Protein AF-A0A4P1RSQ6-F1 (afdb_monomer)

Nearest PDB structures (foldseek):
  2q4x-assembly2_B  TM=9.812E-01  e=1.966E-12  Arabidopsis thaliana
  2q4x-assembly1_A  TM=9.684E-01  e=3.600E-12  Arabidopsis thaliana
  3ibx-assembly1_A-2  TM=8.149E-01  e=3.067E-03  Helicobacter pylori
  2rd3-assembly1_A  TM=8.619E-01  e=8.147E-03  unclassified
  4fn6-assembly1_C  TM=6.643E-01  e=1.563E-02  Staphylococcus aureus subsp. aureus MRSA252

Foldseek 3Di:
DVLLLLLLVLVLLVLVLVLLVLLLVLCVPPNPDPVVNVLSVVVSVVSVVVNVVSVVVCVVVVHDSVPRDHDPLSVVVSVLSVVCSDPPRHSLQSLLLVLLLLLVQQVLLLQCPDPPHPNDPVCVVVSCSRNPVVSVVSSVVSVVRSLVSLVVDDPVNVVSSVVSSVVSLVSVVSSVVVVVPPDDDDDSQAPPPPRDHCVVVSVVSVCVVCVPRVPPPVVVVVVPDDPPPVVVVVVVVVVPDDD

Mean predicted aligned error: 10.41 Å

Structure (mmCIF, N/CA/C/O backbone):
data_AF-A0A4P1RSQ6-F1
#
_entry.id   AF-A0A4P1RSQ6-F1
#
loop_
_atom_site.group_PDB
_atom_site.id
_atom_site.type_symbol
_atom_site.label_atom_id
_atom_site.label_alt_id
_atom_site.label_comp_id
_atom_site.label_asym_id
_atom_site.label_entity_id
_atom_site.label_seq_id
_atom_site.pdbx_PDB_ins_code
_atom_site.Cartn_x
_atom_site.Cartn_y
_atom_site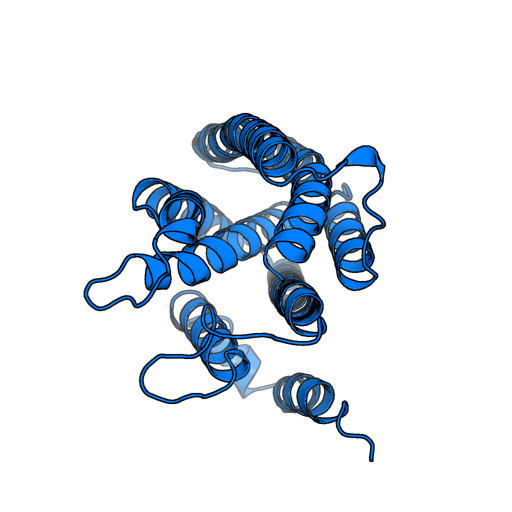.Cartn_z
_atom_site.occupancy
_atom_site.B_iso_or_equiv
_atom_site.auth_seq_id
_atom_site.auth_comp_id
_atom_site.auth_asym_id
_atom_site.auth_atom_id
_atom_site.pdbx_PDB_model_num
ATOM 1 N N . MET A 1 1 ? 4.513 -3.431 -22.542 1.00 50.84 1 MET A N 1
ATOM 2 C CA . MET A 1 1 ? 3.733 -4.030 -21.437 1.00 50.84 1 MET A CA 1
ATOM 3 C C . MET A 1 1 ? 4.407 -3.774 -20.090 1.00 50.84 1 MET A C 1
ATOM 5 O O . MET A 1 1 ? 3.900 -2.939 -19.359 1.00 50.84 1 MET A O 1
ATOM 9 N N . ILE A 1 2 ? 5.580 -4.368 -19.812 1.00 63.59 2 ILE A N 1
ATOM 10 C CA . ILE A 1 2 ? 6.371 -4.128 -18.579 1.00 63.59 2 ILE A CA 1
ATOM 11 C C . ILE A 1 2 ? 6.697 -2.642 -18.383 1.00 63.59 2 ILE A C 1
ATOM 13 O O . ILE A 1 2 ? 6.475 -2.106 -17.311 1.00 63.59 2 ILE A O 1
ATOM 17 N N . VAL A 1 3 ? 7.099 -1.960 -19.459 1.00 72.44 3 VAL A N 1
ATOM 18 C CA . VAL A 1 3 ? 7.394 -0.516 -19.473 1.00 72.44 3 VAL A CA 1
ATOM 19 C C . VAL A 1 3 ? 6.224 0.347 -18.981 1.00 72.44 3 VAL A C 1
ATOM 21 O O . VAL A 1 3 ? 6.434 1.282 -18.219 1.00 72.44 3 VAL A O 1
ATOM 24 N N . LEU A 1 4 ? 4.985 0.032 -19.389 1.00 76.75 4 LEU A N 1
ATOM 25 C CA . LEU A 1 4 ? 3.807 0.787 -18.949 1.00 76.75 4 LEU A CA 1
ATOM 26 C C . LEU A 1 4 ? 3.500 0.496 -17.480 1.00 76.75 4 LEU A C 1
ATOM 28 O O . LEU A 1 4 ? 3.257 1.429 -16.727 1.00 76.75 4 LEU A O 1
ATOM 32 N N . LEU A 1 5 ? 3.535 -0.779 -17.082 1.00 80.94 5 LEU A N 1
ATOM 33 C CA . LEU A 1 5 ? 3.317 -1.172 -15.693 1.00 80.94 5 LEU A CA 1
ATOM 34 C C . LEU A 1 5 ? 4.340 -0.493 -14.776 1.00 80.94 5 LEU A C 1
ATOM 36 O O . LEU A 1 5 ? 3.930 0.226 -13.884 1.00 80.94 5 LEU A O 1
ATOM 40 N N . GLN A 1 6 ? 5.639 -0.612 -15.059 1.00 82.38 6 GLN A N 1
ATOM 41 C CA . GLN A 1 6 ? 6.710 -0.001 -14.261 1.00 82.38 6 GLN A CA 1
ATOM 42 C C . GLN A 1 6 ? 6.595 1.525 -14.172 1.00 82.38 6 GLN A C 1
ATOM 44 O O . GLN A 1 6 ? 6.805 2.103 -13.110 1.00 82.38 6 GLN A O 1
ATOM 49 N N . ALA A 1 7 ? 6.249 2.192 -15.277 1.00 89.00 7 ALA A N 1
ATOM 50 C CA . ALA A 1 7 ? 6.076 3.639 -15.289 1.00 89.00 7 ALA A CA 1
ATOM 51 C C . ALA A 1 7 ? 4.883 4.088 -14.428 1.00 89.00 7 ALA A C 1
ATOM 53 O O . ALA A 1 7 ? 4.981 5.083 -13.713 1.00 89.00 7 ALA A O 1
ATOM 54 N N . GLN A 1 8 ? 3.763 3.362 -14.483 1.00 92.88 8 GLN A N 1
ATOM 55 C CA . GLN A 1 8 ? 2.603 3.644 -13.637 1.00 92.88 8 GLN A CA 1
ATOM 56 C C . GLN A 1 8 ? 2.881 3.281 -12.173 1.00 92.88 8 GLN A C 1
ATOM 58 O O . GLN A 1 8 ? 2.532 4.048 -11.282 1.00 92.88 8 GLN A O 1
ATOM 63 N N . ASP A 1 9 ? 3.553 2.164 -11.917 1.00 92.56 9 ASP A N 1
ATOM 64 C CA . ASP A 1 9 ? 3.903 1.701 -10.573 1.00 92.56 9 ASP A CA 1
ATOM 65 C C . ASP A 1 9 ? 4.830 2.686 -9.858 1.00 92.56 9 ASP A C 1
ATOM 67 O O . ASP A 1 9 ? 4.610 3.028 -8.703 1.00 92.56 9 ASP A O 1
ATOM 71 N N . TYR A 1 10 ? 5.759 3.308 -10.589 1.00 94.88 10 TYR A N 1
ATOM 72 C CA . TYR A 1 10 ? 6.534 4.434 -10.070 1.00 94.88 10 TYR A CA 1
ATOM 73 C C . TYR A 1 10 ? 5.654 5.602 -9.583 1.00 94.88 10 TYR A C 1
ATOM 75 O O . TYR A 1 10 ? 5.923 6.182 -8.529 1.00 94.88 10 TYR A O 1
ATOM 83 N N . LEU A 1 11 ? 4.607 5.972 -10.332 1.00 95.69 11 LEU A N 1
ATOM 84 C CA . LEU A 1 11 ? 3.678 7.028 -9.911 1.00 95.69 11 LEU A CA 1
ATOM 85 C C . LEU A 1 11 ? 2.867 6.600 -8.683 1.00 95.69 11 LEU A C 1
ATOM 87 O O . LEU A 1 11 ? 2.686 7.405 -7.769 1.00 95.69 11 LEU A O 1
ATOM 91 N N . PHE A 1 12 ? 2.438 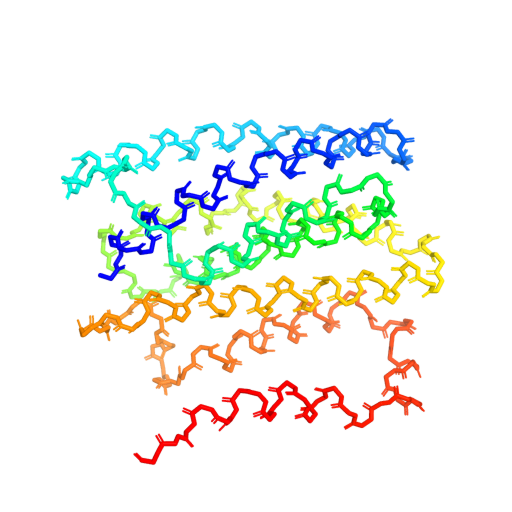5.336 -8.647 1.00 97.06 12 PHE A N 1
ATOM 92 C CA . PHE A 1 12 ? 1.714 4.759 -7.519 1.00 97.06 12 PHE A CA 1
ATOM 93 C C . PHE A 1 12 ? 2.565 4.765 -6.246 1.00 97.06 12 PHE A C 1
ATOM 95 O O . PHE A 1 12 ? 2.144 5.342 -5.250 1.00 97.06 12 PHE A O 1
ATOM 102 N N . VAL A 1 13 ? 3.797 4.248 -6.290 1.00 97.00 13 VAL A N 1
ATOM 103 C CA . VAL A 1 13 ? 4.713 4.216 -5.136 1.00 97.00 13 VAL A CA 1
ATOM 104 C C . VAL A 1 13 ? 4.961 5.622 -4.585 1.00 97.00 13 VAL A C 1
ATOM 106 O O . VAL A 1 13 ? 5.006 5.828 -3.372 1.00 97.00 13 VAL A O 1
ATOM 109 N N . ARG A 1 14 ? 5.040 6.640 -5.449 1.00 96.88 14 ARG A N 1
ATOM 110 C CA . ARG A 1 14 ? 5.157 8.035 -4.997 1.00 96.88 14 ARG A CA 1
ATOM 111 C C . ARG A 1 14 ? 3.929 8.551 -4.247 1.00 96.88 14 ARG A C 1
ATOM 113 O O . ARG A 1 14 ? 4.106 9.381 -3.359 1.00 96.88 14 ARG A O 1
ATOM 120 N N . ALA A 1 15 ? 2.728 8.099 -4.601 1.00 97.38 15 ALA A N 1
ATOM 121 C CA . ALA A 1 15 ? 1.499 8.383 -3.857 1.00 97.38 15 ALA A CA 1
ATOM 122 C C . ALA A 1 15 ? 1.342 7.476 -2.621 1.00 97.38 15 ALA A C 1
ATOM 124 O O . ALA A 1 15 ? 0.735 7.877 -1.632 1.00 97.38 15 ALA A O 1
ATOM 125 N N . PHE A 1 16 ? 1.947 6.290 -2.639 1.00 98.25 16 PHE A N 1
ATOM 126 C CA . PHE A 1 16 ? 1.944 5.346 -1.529 1.00 98.25 16 PHE A CA 1
ATOM 127 C C . PHE A 1 16 ? 2.795 5.828 -0.347 1.00 98.25 16 PHE A C 1
ATOM 129 O O . PHE A 1 16 ? 2.371 5.710 0.798 1.00 98.25 16 PHE A O 1
ATOM 136 N N . VAL A 1 17 ? 3.942 6.472 -0.598 1.00 98.31 17 VAL A N 1
ATOM 137 C CA . VAL A 1 17 ? 4.802 7.053 0.456 1.00 98.31 17 VAL A CA 1
ATOM 138 C C . VAL A 1 17 ? 4.041 7.952 1.451 1.00 98.31 17 VAL A C 1
ATOM 140 O O . VAL A 1 17 ? 4.128 7.695 2.653 1.00 98.31 17 VAL A O 1
ATOM 143 N N . PRO A 1 18 ? 3.301 9.003 1.032 1.00 98.19 18 PRO A N 1
ATOM 144 C CA . PRO A 1 18 ? 2.560 9.838 1.977 1.00 98.19 18 PRO A CA 1
ATOM 145 C C . PRO A 1 18 ? 1.409 9.090 2.666 1.00 98.19 18 PRO A C 1
ATOM 147 O O . PRO A 1 18 ? 1.103 9.397 3.819 1.00 98.19 18 PRO A O 1
ATOM 150 N N . PHE A 1 19 ? 0.816 8.084 2.017 1.00 98.44 19 PHE A N 1
ATOM 151 C CA . PHE A 1 19 ? -0.164 7.208 2.655 1.00 98.44 19 PHE A CA 1
ATOM 152 C C . PHE A 1 19 ? 0.459 6.406 3.808 1.00 98.44 19 PHE A C 1
ATOM 154 O O . PHE A 1 19 ? -0.038 6.486 4.934 1.00 98.44 19 PHE A O 1
ATOM 161 N N . VAL A 1 20 ? 1.599 5.744 3.588 1.00 98.31 20 VAL A N 1
ATOM 162 C CA . VAL A 1 20 ? 2.325 5.014 4.645 1.00 98.31 20 VAL A CA 1
ATOM 163 C C . VAL A 1 20 ? 2.784 5.961 5.756 1.00 98.31 20 VAL A C 1
ATOM 165 O O . VAL A 1 20 ? 2.630 5.650 6.936 1.00 98.31 20 VAL A O 1
ATOM 168 N N . ALA A 1 21 ? 3.252 7.166 5.415 1.00 98.12 21 ALA A N 1
ATOM 169 C CA . ALA A 1 21 ? 3.599 8.181 6.410 1.00 98.12 21 ALA A CA 1
ATOM 170 C C . ALA A 1 21 ? 2.391 8.595 7.275 1.00 98.12 21 ALA A C 1
ATOM 172 O O . ALA A 1 21 ? 2.532 8.801 8.481 1.00 98.12 21 ALA A O 1
ATOM 173 N N . SER A 1 22 ? 1.190 8.687 6.691 1.00 98.19 22 SER A N 1
ATOM 174 C CA . SER A 1 22 ? -0.035 8.966 7.453 1.00 98.19 22 SER A CA 1
ATOM 175 C C . SER A 1 22 ? -0.364 7.840 8.439 1.00 98.19 22 SER A C 1
ATOM 177 O O . SER A 1 22 ? -0.754 8.112 9.575 1.00 98.19 22 SER A O 1
ATOM 179 N N . ILE A 1 23 ? -0.130 6.585 8.045 1.00 97.75 23 ILE A N 1
ATOM 180 C CA . ILE A 1 23 ? -0.329 5.414 8.902 1.00 97.75 23 ILE A CA 1
ATOM 181 C C . ILE A 1 23 ? 0.710 5.380 10.013 1.00 97.75 23 ILE A C 1
ATOM 183 O O . ILE A 1 23 ? 0.347 5.096 11.144 1.00 97.75 23 ILE A O 1
ATOM 187 N N . LEU A 1 24 ? 1.966 5.741 9.741 1.00 97.50 24 LEU A N 1
ATOM 188 C CA . LEU A 1 24 ? 3.003 5.856 10.768 1.00 97.50 24 LEU A CA 1
ATOM 189 C C . LEU A 1 24 ? 2.593 6.850 11.869 1.00 97.50 24 LEU A C 1
ATOM 191 O O . LEU A 1 24 ? 2.759 6.579 13.057 1.00 97.50 24 LEU A O 1
ATOM 195 N N . ILE A 1 25 ? 1.997 7.984 11.482 1.00 97.19 25 ILE A N 1
ATOM 196 C CA . ILE A 1 25 ? 1.463 8.975 12.430 1.00 97.19 25 ILE A CA 1
ATOM 197 C C . ILE A 1 25 ? 0.279 8.405 13.221 1.00 97.19 25 ILE A C 1
ATOM 199 O O . ILE A 1 25 ? 0.170 8.681 14.417 1.00 97.19 25 ILE A O 1
ATOM 203 N N . LYS A 1 26 ? -0.614 7.644 12.575 1.00 96.69 26 LYS A N 1
ATOM 204 C CA . LYS A 1 26 ? -1.739 6.975 13.248 1.00 96.69 26 LYS A CA 1
ATOM 205 C C . LYS A 1 26 ? -1.242 5.900 14.213 1.00 96.69 26 LYS A C 1
ATOM 207 O O . LYS A 1 26 ? -1.662 5.907 15.359 1.00 96.69 26 LYS A O 1
ATOM 212 N N . ALA A 1 27 ? -0.284 5.067 13.813 1.00 96.38 27 ALA A N 1
ATOM 213 C CA . ALA A 1 27 ? 0.325 4.042 14.655 1.00 96.38 27 ALA A CA 1
ATOM 214 C C . ALA A 1 27 ? 0.934 4.650 15.922 1.00 96.38 27 ALA A C 1
ATOM 216 O O . ALA A 1 27 ? 0.622 4.207 17.019 1.00 96.38 27 ALA A O 1
ATOM 217 N N . TRP A 1 28 ? 1.695 5.742 15.795 1.00 95.19 28 TRP A N 1
ATOM 218 C CA . TRP A 1 28 ? 2.235 6.463 16.953 1.00 95.19 28 TRP A CA 1
ATOM 219 C C . TRP A 1 28 ? 1.159 6.945 17.948 1.00 95.19 28 TRP A C 1
ATOM 221 O O . TRP A 1 28 ? 1.424 7.045 19.144 1.00 95.19 28 TRP A O 1
ATOM 231 N N . LYS A 1 29 ? -0.044 7.286 17.468 1.00 93.88 29 LYS A N 1
ATOM 232 C CA . LYS A 1 29 ? -1.122 7.863 18.291 1.00 93.88 29 LYS A CA 1
ATOM 233 C C . LYS A 1 29 ? -2.127 6.840 18.812 1.00 93.88 29 LYS A C 1
ATOM 235 O O . LYS A 1 29 ? -2.701 7.056 19.876 1.00 93.88 29 LYS A O 1
ATOM 240 N N . GLU A 1 30 ? -2.405 5.813 18.021 1.00 93.56 30 GLU A N 1
ATOM 241 C CA . GLU A 1 30 ? -3.569 4.933 18.159 1.00 93.56 30 GLU A CA 1
ATOM 242 C C . GLU A 1 30 ? -3.176 3.464 18.369 1.00 93.56 30 GLU A C 1
ATOM 244 O O . GLU A 1 30 ? -4.016 2.686 18.819 1.00 93.56 30 GLU A O 1
ATOM 249 N N . SER A 1 31 ? -1.932 3.070 18.060 1.00 92.12 31 SER A N 1
ATOM 250 C CA . SER A 1 31 ? -1.463 1.707 18.325 1.00 92.12 31 SER A CA 1
ATOM 251 C C . SER A 1 31 ? -1.343 1.450 19.824 1.00 92.12 31 SER A C 1
ATOM 253 O O . SER A 1 31 ? -0.996 2.333 20.608 1.00 92.12 31 SER A O 1
ATOM 255 N N . ASP A 1 32 ? -1.598 0.205 20.213 1.00 89.25 32 ASP A N 1
ATOM 256 C CA . ASP A 1 32 ? -1.372 -0.301 21.563 1.00 89.25 32 ASP A CA 1
ATOM 257 C C . ASP A 1 32 ? -0.125 -1.186 21.693 1.00 89.25 32 ASP A C 1
ATOM 259 O O . ASP A 1 32 ? 0.130 -1.747 22.761 1.00 89.25 32 ASP A O 1
ATOM 263 N N . ASP A 1 33 ? 0.647 -1.299 20.615 1.00 92.00 33 ASP A N 1
ATOM 264 C CA . ASP A 1 33 ? 1.916 -2.009 20.539 1.00 92.00 33 ASP A CA 1
ATOM 265 C C . ASP A 1 33 ? 2.961 -1.071 19.932 1.00 92.00 33 ASP A C 1
ATOM 267 O O . ASP A 1 33 ? 2.832 -0.656 18.774 1.00 92.00 33 ASP A O 1
ATOM 271 N N . ASP A 1 34 ? 3.978 -0.726 20.725 1.00 84.12 34 ASP A N 1
ATOM 272 C CA . ASP A 1 34 ? 5.051 0.175 20.297 1.00 84.12 34 ASP A CA 1
ATOM 273 C C . ASP A 1 34 ? 5.761 -0.372 19.048 1.00 84.12 34 ASP A C 1
ATOM 275 O O . ASP A 1 34 ? 6.099 0.413 18.168 1.00 84.12 34 ASP A O 1
ATOM 279 N N . GLY A 1 35 ? 5.865 -1.706 18.918 1.00 93.38 35 GLY A N 1
ATOM 280 C CA . GLY A 1 35 ? 6.542 -2.393 17.813 1.00 93.38 35 GLY A CA 1
ATOM 281 C C . GLY A 1 35 ? 5.926 -2.164 16.428 1.00 93.38 35 GLY A C 1
ATOM 282 O O . GLY A 1 35 ? 6.580 -2.399 15.408 1.00 93.38 35 GLY A O 1
ATOM 283 N N . ASP A 1 36 ? 4.673 -1.708 16.365 1.00 95.81 36 ASP A N 1
ATOM 284 C CA . ASP A 1 36 ? 4.010 -1.374 15.103 1.00 95.81 36 ASP A CA 1
ATOM 285 C C . ASP A 1 36 ? 4.723 -0.237 14.378 1.00 95.81 36 ASP A C 1
ATOM 287 O O . ASP A 1 36 ? 4.839 -0.248 13.148 1.00 95.81 36 ASP A O 1
ATOM 291 N N . LEU A 1 37 ? 5.208 0.744 15.143 1.00 95.94 37 LEU A N 1
ATOM 292 C CA . LEU A 1 37 ? 5.859 1.921 14.601 1.00 95.94 37 LEU A CA 1
ATOM 293 C C . LEU A 1 37 ? 7.150 1.538 13.873 1.00 95.94 37 LEU A C 1
ATOM 295 O O . LEU A 1 37 ? 7.367 1.997 12.752 1.00 95.94 37 LEU A O 1
ATOM 299 N N . GLU A 1 38 ? 7.980 0.669 14.456 1.00 96.75 38 GLU A N 1
ATOM 300 C CA . GLU A 1 38 ? 9.208 0.190 13.819 1.00 96.75 38 GLU A CA 1
ATOM 301 C C . GLU A 1 38 ? 8.924 -0.644 12.569 1.00 96.75 38 GLU A C 1
ATOM 303 O O . GLU A 1 38 ? 9.647 -0.514 11.579 1.00 96.75 38 GLU A O 1
ATOM 308 N N . ILE A 1 39 ? 7.871 -1.470 12.581 1.00 97.75 39 ILE A N 1
ATOM 309 C CA . ILE A 1 39 ? 7.483 -2.271 11.412 1.00 97.75 39 ILE A CA 1
ATOM 310 C C . ILE A 1 39 ? 7.085 -1.348 10.253 1.00 97.75 39 ILE A C 1
ATOM 312 O O . ILE A 1 39 ? 7.619 -1.484 9.151 1.00 97.75 39 ILE A O 1
ATOM 316 N N . ILE A 1 40 ? 6.200 -0.378 10.499 1.00 97.81 40 ILE A N 1
ATOM 317 C CA . ILE A 1 40 ? 5.728 0.561 9.467 1.00 97.81 40 ILE A CA 1
ATOM 318 C C . ILE A 1 40 ? 6.876 1.458 8.983 1.00 97.81 40 ILE A C 1
ATOM 320 O O . ILE A 1 40 ? 7.019 1.696 7.781 1.00 97.81 40 ILE A O 1
ATOM 324 N N . LEU A 1 41 ? 7.734 1.923 9.896 1.00 97.25 41 LEU A N 1
ATOM 325 C CA . LEU A 1 41 ? 8.914 2.716 9.556 1.00 97.25 41 LEU A CA 1
ATOM 326 C C . LEU A 1 41 ? 9.892 1.932 8.671 1.00 97.25 41 LEU A C 1
ATOM 328 O O 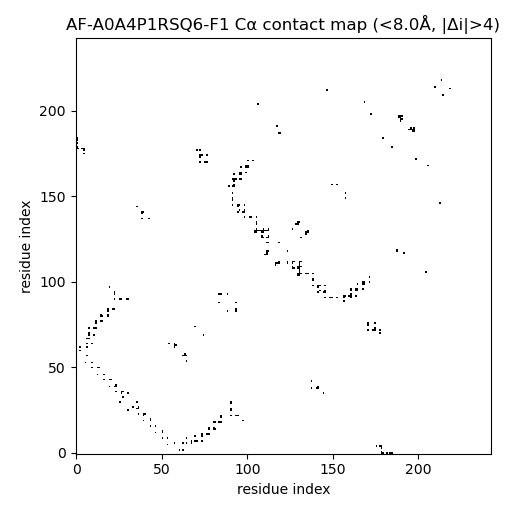. LEU A 1 41 ? 10.438 2.496 7.722 1.00 97.25 41 LEU A O 1
ATOM 332 N N . GLY A 1 42 ? 10.093 0.641 8.948 1.00 96.44 42 GLY A N 1
ATOM 333 C CA . GLY A 1 42 ? 10.921 -0.243 8.128 1.00 96.44 42 GLY A CA 1
ATOM 334 C C . GLY A 1 42 ? 10.406 -0.362 6.692 1.00 96.44 42 GLY A C 1
ATOM 335 O O . GLY A 1 42 ? 11.193 -0.263 5.751 1.00 96.44 42 GLY A O 1
ATOM 336 N N . GLY A 1 43 ? 9.088 -0.484 6.516 1.00 95.31 43 GLY A N 1
ATOM 337 C CA . GLY A 1 43 ? 8.447 -0.442 5.200 1.00 95.31 43 GLY A CA 1
ATOM 338 C C . GLY A 1 43 ? 8.684 0.875 4.470 1.00 95.31 43 GLY A C 1
ATOM 339 O O . GLY A 1 43 ? 9.123 0.894 3.324 1.00 95.31 43 GLY A O 1
ATOM 340 N N . MET A 1 44 ? 8.480 1.996 5.163 1.00 95.19 44 MET A N 1
ATOM 341 C CA . MET A 1 44 ? 8.693 3.326 4.591 1.00 95.19 44 MET A CA 1
ATOM 342 C C . MET A 1 44 ? 10.154 3.563 4.172 1.00 95.19 44 MET A C 1
ATOM 344 O O . MET A 1 44 ? 10.395 4.203 3.149 1.00 95.19 44 MET A O 1
ATOM 348 N N . ALA A 1 45 ? 11.125 3.025 4.916 1.00 95.50 45 ALA A N 1
ATOM 349 C CA . ALA A 1 45 ? 12.533 3.054 4.523 1.00 95.50 45 ALA A CA 1
ATOM 350 C C . ALA A 1 45 ? 12.788 2.240 3.238 1.00 95.50 45 ALA A C 1
ATOM 352 O O . ALA A 1 45 ? 13.505 2.700 2.351 1.00 95.50 45 ALA A O 1
ATOM 353 N N . ALA A 1 46 ? 12.149 1.074 3.089 1.00 95.06 46 ALA A N 1
ATOM 354 C CA . ALA A 1 46 ? 12.264 0.252 1.883 1.00 95.06 46 ALA A CA 1
ATOM 355 C C . ALA A 1 46 ? 11.698 0.941 0.623 1.00 95.06 46 ALA A C 1
ATOM 357 O O . ALA A 1 46 ? 12.224 0.733 -0.476 1.00 95.06 46 ALA A O 1
ATOM 358 N N . LEU A 1 47 ? 10.694 1.818 0.772 1.00 95.62 47 LEU A N 1
ATOM 359 C CA . LEU A 1 47 ? 10.138 2.595 -0.345 1.00 95.62 47 LEU A CA 1
ATOM 360 C C . LEU A 1 47 ? 11.168 3.548 -0.978 1.00 95.62 47 LEU A C 1
ATOM 362 O O . LEU A 1 47 ? 11.085 3.835 -2.174 1.00 95.62 47 LEU A O 1
ATOM 366 N N . GLU A 1 48 ? 12.163 4.037 -0.225 1.00 95.38 48 GLU A N 1
ATOM 367 C CA . GLU A 1 48 ? 13.248 4.847 -0.801 1.00 95.38 48 GLU A CA 1
ATOM 368 C C . GLU A 1 48 ? 14.080 4.022 -1.795 1.00 95.38 48 GLU A C 1
ATOM 370 O O . GLU A 1 48 ? 14.321 4.446 -2.934 1.00 95.38 48 GLU A O 1
ATOM 375 N N . ASP A 1 49 ? 14.489 2.823 -1.377 1.00 94.06 49 ASP A N 1
ATOM 376 C CA . ASP A 1 49 ? 15.257 1.894 -2.203 1.00 94.06 49 ASP A CA 1
ATOM 377 C C . ASP A 1 49 ? 14.472 1.454 -3.442 1.00 94.06 49 ASP A C 1
ATOM 379 O O . ASP A 1 49 ? 15.041 1.328 -4.534 1.00 94.06 49 ASP A O 1
ATOM 383 N N . GLU A 1 50 ? 13.162 1.265 -3.298 1.00 93.81 50 GLU A N 1
ATOM 384 C CA . GLU A 1 50 ? 12.241 0.957 -4.387 1.00 93.81 50 GLU A CA 1
ATOM 385 C C . GLU A 1 50 ? 12.118 2.111 -5.392 1.00 93.81 50 GLU A C 1
ATOM 387 O O . GLU A 1 50 ? 12.311 1.906 -6.593 1.00 93.81 50 GLU A O 1
ATOM 392 N N . ILE A 1 51 ? 11.922 3.350 -4.931 1.00 95.12 51 ILE A N 1
ATOM 393 C CA . ILE A 1 51 ? 11.905 4.541 -5.796 1.00 95.12 51 ILE A CA 1
ATOM 394 C C . ILE A 1 51 ? 13.224 4.679 -6.565 1.00 95.12 51 ILE A C 1
ATOM 396 O O . ILE A 1 51 ? 13.232 5.016 -7.755 1.00 95.12 51 ILE A O 1
ATOM 400 N N . ASN A 1 52 ? 14.354 4.438 -5.901 1.00 95.06 52 ASN A N 1
ATOM 401 C CA . ASN A 1 52 ? 15.665 4.491 -6.539 1.00 95.06 52 ASN A CA 1
ATOM 402 C C . ASN A 1 52 ? 15.854 3.359 -7.554 1.00 95.06 52 ASN A C 1
ATOM 404 O O . ASN A 1 52 ? 16.488 3.576 -8.589 1.00 95.06 52 ASN A O 1
ATOM 408 N N . TRP A 1 53 ? 15.285 2.181 -7.302 1.00 92.31 53 TRP A N 1
ATOM 409 C CA . TRP A 1 53 ? 15.249 1.090 -8.269 1.00 92.31 53 TRP A CA 1
ATOM 410 C C . TRP A 1 53 ? 14.424 1.457 -9.509 1.00 92.31 53 TRP A C 1
ATOM 412 O O . TRP A 1 53 ? 14.960 1.373 -10.612 1.00 92.31 53 TRP A O 1
ATOM 422 N N . PHE A 1 54 ? 13.211 2.000 -9.355 1.00 92.06 54 PHE A N 1
ATOM 423 C CA . PHE A 1 54 ? 12.396 2.455 -10.493 1.00 92.06 54 PHE A CA 1
ATOM 424 C C . PHE A 1 54 ? 13.117 3.483 -11.374 1.00 92.06 54 PHE A C 1
ATOM 426 O O . PHE A 1 54 ? 13.045 3.410 -12.599 1.00 92.06 54 PHE A O 1
ATOM 433 N N . LYS A 1 55 ? 13.859 4.425 -10.776 1.00 93.19 55 LYS A N 1
ATOM 434 C CA . LYS A 1 55 ? 14.660 5.408 -11.532 1.00 93.19 55 LYS A CA 1
ATOM 435 C C . LYS A 1 55 ? 15.771 4.749 -12.358 1.00 93.19 55 LYS A C 1
ATOM 437 O O . LYS A 1 55 ? 16.016 5.167 -13.493 1.00 93.19 55 LYS A O 1
ATOM 442 N N . ARG A 1 56 ? 16.451 3.740 -11.800 1.00 92.44 56 ARG A N 1
ATOM 443 C CA . ARG A 1 56 ? 17.490 2.983 -12.520 1.00 92.44 56 ARG A CA 1
ATOM 444 C C . ARG A 1 56 ? 16.885 2.180 -13.664 1.00 92.44 56 ARG A C 1
ATOM 446 O O . ARG A 1 56 ? 17.372 2.289 -14.784 1.00 92.44 56 ARG A O 1
ATOM 453 N N . GLU A 1 57 ? 15.785 1.479 -13.413 1.00 88.31 57 GLU A N 1
ATOM 454 C CA . GLU A 1 57 ? 15.096 0.694 -14.439 1.00 88.31 57 GLU A CA 1
ATOM 455 C C . GLU A 1 57 ? 14.554 1.562 -15.569 1.00 88.31 57 GLU A C 1
ATOM 457 O O . GLU A 1 57 ? 14.744 1.246 -16.742 1.00 88.31 57 GLU A O 1
ATOM 462 N N . ALA A 1 58 ? 13.977 2.718 -15.245 1.00 88.38 58 ALA A N 1
ATOM 463 C CA . ALA A 1 58 ? 13.555 3.672 -16.259 1.00 88.38 58 ALA A CA 1
ATOM 464 C C . ALA A 1 58 ? 14.730 4.155 -17.121 1.00 88.38 58 ALA A C 1
ATOM 466 O O . ALA A 1 58 ? 14.599 4.236 -18.340 1.00 88.38 58 ALA A O 1
ATOM 467 N N . THR A 1 59 ? 15.895 4.403 -16.514 1.00 89.62 59 THR A N 1
ATOM 468 C CA . THR A 1 59 ? 17.114 4.774 -17.252 1.00 89.62 59 THR A CA 1
ATOM 469 C C . THR A 1 59 ? 17.571 3.641 -18.174 1.00 89.62 59 THR A C 1
ATOM 471 O O . THR A 1 59 ? 17.847 3.888 -19.347 1.00 89.62 59 THR A O 1
ATOM 474 N N . ASN A 1 60 ? 17.587 2.400 -17.679 1.00 86.56 60 ASN A N 1
ATOM 475 C CA . ASN A 1 60 ? 17.962 1.208 -18.449 1.00 86.56 60 ASN A CA 1
ATOM 476 C C . ASN A 1 60 ? 17.035 0.978 -19.654 1.00 86.56 60 ASN A C 1
ATOM 478 O O . ASN A 1 60 ? 17.480 0.523 -20.707 1.00 86.56 60 ASN A O 1
ATOM 482 N N . LEU A 1 61 ? 15.754 1.320 -19.510 1.00 82.94 61 LEU A N 1
ATOM 483 C CA . LEU A 1 61 ? 14.725 1.154 -20.536 1.00 82.94 61 LEU A CA 1
ATOM 484 C C . LEU A 1 61 ? 14.528 2.398 -21.420 1.00 82.94 61 LEU A C 1
ATOM 486 O O . LEU A 1 61 ? 13.691 2.373 -22.322 1.00 82.94 61 LEU A O 1
ATOM 490 N N . GLY A 1 62 ? 15.276 3.482 -21.181 1.00 86.06 62 GLY A N 1
ATOM 491 C CA . GLY A 1 62 ? 15.162 4.737 -21.932 1.00 86.06 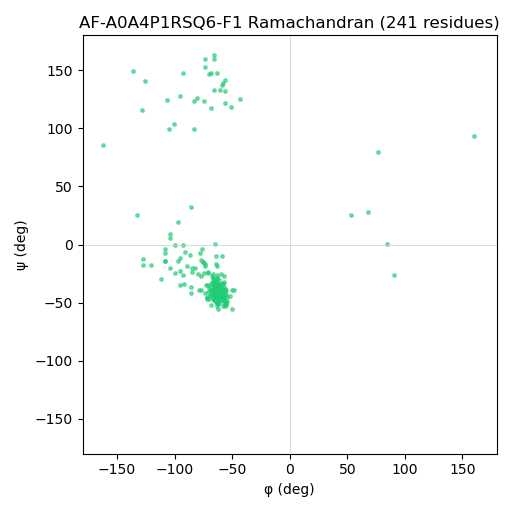62 GLY A CA 1
ATOM 492 C C . GLY A 1 62 ? 13.842 5.488 -21.708 1.00 86.06 62 GLY A C 1
ATOM 493 O O . GLY A 1 62 ? 13.379 6.196 -22.601 1.00 86.06 62 GLY A O 1
ATOM 494 N N . ILE A 1 63 ? 13.215 5.323 -20.541 1.00 86.38 63 ILE A N 1
ATOM 495 C CA . ILE A 1 63 ? 11.933 5.935 -20.174 1.00 86.38 63 ILE A CA 1
ATOM 496 C C . ILE A 1 63 ? 12.177 7.234 -19.399 1.00 86.38 63 ILE A C 1
ATOM 498 O O . ILE A 1 63 ? 12.846 7.248 -18.366 1.00 86.38 63 ILE A O 1
ATOM 502 N N . SER A 1 64 ? 11.547 8.321 -19.845 1.00 89.88 64 SER A N 1
ATOM 503 C CA . SER A 1 64 ? 11.474 9.576 -19.093 1.00 89.88 64 SER A CA 1
ATOM 504 C C . SER A 1 64 ? 10.331 9.506 -18.073 1.00 89.88 64 SER A C 1
ATOM 506 O O . SER A 1 64 ? 9.167 9.696 -18.423 1.00 89.88 64 SER A O 1
ATOM 508 N N . LEU A 1 65 ? 10.639 9.228 -16.798 1.00 88.75 65 LEU A N 1
ATOM 509 C CA . LEU A 1 65 ? 9.622 9.144 -15.729 1.00 88.75 65 LEU A CA 1
ATOM 510 C C . LEU A 1 65 ? 8.831 10.451 -15.538 1.00 88.75 65 LEU A C 1
ATOM 512 O O . LEU A 1 65 ? 7.696 10.417 -15.073 1.00 88.75 65 LEU A O 1
ATOM 516 N N . SER A 1 66 ? 9.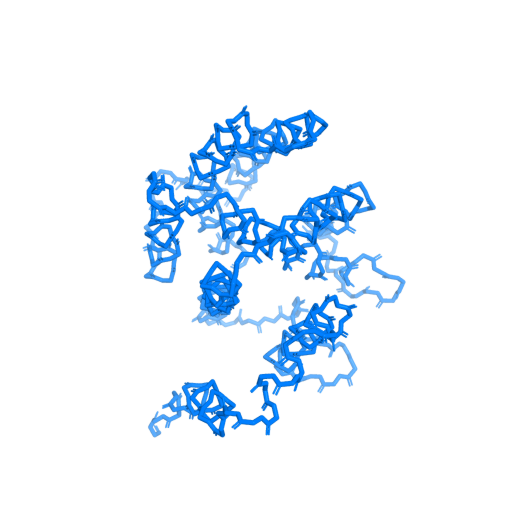405 11.599 -15.910 1.00 88.94 66 SER A N 1
ATOM 517 C CA . SER A 1 66 ? 8.731 12.905 -15.872 1.00 88.94 66 SER A CA 1
ATOM 518 C C . SER A 1 66 ? 7.677 13.098 -16.963 1.00 88.94 66 SER A C 1
ATOM 520 O O . SER A 1 66 ? 6.840 13.985 -16.838 1.00 88.94 66 SER A O 1
ATOM 522 N N . GLU A 1 67 ? 7.715 12.297 -18.027 1.00 90.62 67 GLU A N 1
ATOM 523 C CA . GLU A 1 67 ? 6.782 12.379 -19.160 1.00 90.62 67 GLU A CA 1
ATOM 524 C C . GLU A 1 67 ? 5.664 11.332 -19.075 1.00 90.62 67 GLU A C 1
ATOM 526 O O . GLU A 1 67 ? 4.791 11.270 -19.942 1.00 90.62 67 GLU A O 1
ATOM 531 N N . VAL A 1 68 ? 5.670 10.502 -18.029 1.00 90.00 68 VAL A N 1
ATOM 532 C CA . VAL A 1 68 ? 4.657 9.468 -17.829 1.00 90.00 68 VAL A CA 1
ATOM 533 C C . VAL A 1 68 ? 3.319 10.128 -17.517 1.00 90.00 68 VAL A C 1
ATOM 535 O O . VAL A 1 68 ? 3.147 10.785 -16.493 1.00 90.00 68 VAL A O 1
ATOM 538 N N . VAL A 1 69 ? 2.341 9.904 -18.393 1.00 92.06 69 VAL A N 1
ATOM 539 C CA . VAL A 1 69 ? 0.956 10.319 -18.162 1.00 92.06 69 VAL A CA 1
ATOM 540 C C . VAL A 1 69 ? 0.264 9.254 -17.302 1.00 92.06 69 VAL A C 1
ATOM 542 O O . VAL A 1 69 ? 0.251 8.083 -17.698 1.00 92.06 69 VAL A O 1
ATOM 545 N N . PRO A 1 70 ? -0.309 9.607 -16.136 1.00 92.81 70 PRO A N 1
ATOM 546 C CA . PRO A 1 70 ? -0.986 8.638 -15.284 1.00 92.81 70 PRO A CA 1
ATOM 547 C C . PRO A 1 70 ? -2.236 8.087 -15.979 1.00 92.81 70 PRO A C 1
ATOM 549 O O . PRO A 1 70 ? -3.052 8.828 -16.530 1.00 92.81 70 PRO A O 1
ATOM 552 N N . HIS A 1 71 ? -2.389 6.768 -15.946 1.00 93.62 71 HIS A N 1
ATOM 553 C CA . HIS A 1 71 ? -3.572 6.083 -16.445 1.00 93.62 71 HIS A CA 1
ATOM 554 C C . HIS A 1 71 ? -4.752 6.290 -15.485 1.00 93.62 71 HIS A C 1
ATOM 556 O O . HIS A 1 71 ? -4.558 6.431 -14.279 1.00 93.62 71 HIS A O 1
ATOM 562 N N . GLN A 1 72 ? -5.993 6.246 -15.985 1.00 94.00 72 GLN A N 1
ATOM 563 C CA . GLN A 1 72 ? -7.179 6.502 -15.157 1.00 94.00 72 GLN A CA 1
ATOM 564 C C . GLN A 1 72 ? -7.276 5.575 -13.933 1.00 94.00 72 GLN A C 1
ATOM 566 O O . GLN A 1 72 ? -7.629 6.037 -12.853 1.00 94.00 72 GLN A O 1
ATOM 571 N N . ALA A 1 73 ? -6.914 4.296 -14.086 1.00 92.19 73 ALA A N 1
ATOM 572 C CA . ALA A 1 73 ? -6.850 3.338 -12.977 1.00 92.19 73 ALA A CA 1
ATOM 573 C C . ALA A 1 73 ? -5.859 3.780 -11.882 1.00 92.19 73 ALA A C 1
ATOM 575 O O . ALA A 1 73 ? -6.194 3.763 -10.703 1.00 92.19 73 ALA A O 1
ATOM 576 N N . ASN A 1 74 ? -4.676 4.265 -12.275 1.00 95.69 74 ASN A N 1
ATOM 577 C CA . ASN A 1 74 ? -3.671 4.789 -11.351 1.00 95.69 74 ASN A CA 1
ATOM 578 C C . ASN A 1 74 ? -4.169 6.059 -10.639 1.00 95.69 74 ASN A C 1
ATOM 580 O O . ASN A 1 74 ? -4.079 6.153 -9.419 1.00 95.69 74 ASN A O 1
ATOM 584 N N . ILE A 1 75 ? -4.780 6.993 -11.380 1.00 97.38 75 ILE A N 1
ATOM 585 C CA . ILE A 1 75 ? -5.383 8.210 -10.808 1.00 97.38 75 ILE A CA 1
ATOM 586 C C . ILE A 1 75 ? -6.428 7.849 -9.749 1.00 97.38 75 ILE A C 1
ATOM 588 O O . ILE A 1 75 ? -6.452 8.448 -8.674 1.00 97.38 75 ILE A O 1
ATOM 592 N N . ASN A 1 76 ? -7.305 6.892 -10.054 1.00 97.56 76 ASN A N 1
ATOM 593 C CA . ASN A 1 76 ? -8.347 6.453 -9.132 1.00 97.56 76 ASN A CA 1
ATOM 594 C C . ASN A 1 76 ? -7.740 5.832 -7.872 1.00 97.56 76 ASN A C 1
ATOM 596 O O . ASN A 1 76 ? -8.156 6.188 -6.773 1.00 97.56 76 ASN A O 1
ATOM 600 N N . TYR A 1 77 ? -6.731 4.973 -8.031 1.00 97.62 77 TYR A N 1
ATOM 601 C CA . TYR A 1 77 ? -6.075 4.323 -6.904 1.00 97.62 77 TYR A CA 1
ATOM 602 C C . TYR A 1 77 ? -5.340 5.342 -6.015 1.00 97.62 77 TYR A C 1
ATOM 604 O O . TYR A 1 77 ? -5.529 5.359 -4.803 1.00 97.62 77 TYR A O 1
ATOM 612 N N . CYS A 1 78 ? -4.598 6.285 -6.599 1.00 98.00 78 CYS A N 1
ATOM 613 C CA . CYS A 1 78 ? -3.926 7.338 -5.832 1.00 98.00 78 CYS A CA 1
ATOM 614 C C . CYS A 1 78 ? -4.918 8.218 -5.053 1.00 98.00 78 CYS A C 1
ATOM 616 O O . CYS A 1 78 ? -4.674 8.541 -3.895 1.00 98.00 78 CYS A O 1
ATOM 618 N N . ARG A 1 79 ? -6.070 8.562 -5.648 1.00 98.25 79 ARG A N 1
ATOM 619 C CA . ARG A 1 79 ? -7.139 9.297 -4.944 1.00 98.25 79 ARG A CA 1
ATOM 620 C C . ARG A 1 79 ? -7.751 8.488 -3.805 1.00 98.25 79 ARG A C 1
ATOM 622 O O . ARG A 1 79 ? -8.114 9.054 -2.778 1.00 98.25 79 ARG A O 1
ATOM 629 N N . PHE A 1 80 ? -7.886 7.179 -3.989 1.00 98.19 80 PHE A N 1
ATOM 630 C CA . PHE A 1 80 ? -8.325 6.287 -2.926 1.00 98.19 80 PHE A CA 1
ATOM 631 C C . PHE A 1 80 ? -7.321 6.280 -1.764 1.00 98.19 80 PHE A C 1
ATOM 633 O O . PHE A 1 80 ? -7.736 6.484 -0.623 1.00 98.19 80 PHE A O 1
ATOM 640 N N . LEU A 1 81 ? -6.016 6.177 -2.038 1.00 98.25 81 LEU A N 1
ATOM 641 C CA . LEU A 1 81 ? -4.978 6.295 -1.007 1.00 98.25 81 LEU A CA 1
ATOM 642 C C . LEU A 1 81 ? -5.045 7.644 -0.277 1.00 98.25 81 LEU A C 1
ATOM 644 O O . LEU A 1 81 ? -5.031 7.669 0.950 1.00 98.25 81 LEU A O 1
ATOM 648 N N . GLU A 1 82 ? -5.199 8.756 -1.004 1.00 98.12 82 GLU A N 1
ATOM 649 C CA . GLU A 1 82 ? -5.396 10.083 -0.400 1.00 98.12 82 GLU A CA 1
ATOM 650 C C . GLU A 1 82 ? -6.625 10.122 0.519 1.00 98.12 82 GLU A C 1
ATOM 652 O O . GLU A 1 82 ? -6.570 10.712 1.598 1.00 98.12 82 GLU A O 1
ATOM 657 N N . SER A 1 83 ? -7.726 9.468 0.136 1.00 97.88 83 SER A N 1
ATOM 658 C CA . SER A 1 83 ? -8.933 9.415 0.969 1.00 97.88 83 SER A CA 1
ATOM 659 C C . SER A 1 83 ? -8.715 8.667 2.288 1.00 97.88 83 SER A C 1
ATOM 661 O O . SER A 1 83 ? -9.285 9.054 3.306 1.00 97.88 83 SER A O 1
ATOM 663 N N . LEU A 1 84 ? -7.836 7.658 2.303 1.00 97.69 84 LEU A N 1
ATOM 664 C CA . LEU A 1 84 ? -7.479 6.905 3.509 1.00 97.69 84 LEU A CA 1
ATOM 665 C C . LEU A 1 84 ? -6.572 7.690 4.469 1.00 97.69 84 LEU A C 1
ATOM 667 O O . LEU A 1 84 ? -6.463 7.335 5.642 1.00 97.69 84 LEU A O 1
ATOM 671 N N . MET A 1 85 ? -5.931 8.763 3.998 1.00 98.06 85 MET A N 1
ATOM 672 C CA . MET A 1 85 ? -5.071 9.621 4.822 1.00 98.06 85 MET A CA 1
ATOM 673 C C . MET A 1 85 ? -5.860 10.593 5.709 1.00 98.06 85 MET A C 1
ATOM 675 O O . MET A 1 85 ? -5.267 11.299 6.530 1.00 98.06 85 MET A O 1
ATOM 679 N N . SER A 1 86 ? -7.183 10.667 5.542 1.00 97.06 86 SER A N 1
ATOM 680 C CA . SER A 1 86 ? -8.039 11.555 6.322 1.00 97.06 86 SER A CA 1
ATOM 681 C C . SER A 1 86 ? -7.911 11.266 7.836 1.00 97.06 86 SER A C 1
ATOM 683 O O . SER A 1 86 ? -7.830 10.106 8.264 1.00 97.06 86 SER A O 1
ATOM 685 N N . PRO A 1 87 ? -7.871 12.308 8.689 1.00 94.00 87 PRO A N 1
ATOM 686 C CA . PRO A 1 87 ? -7.899 12.142 10.142 1.00 94.00 87 PRO A CA 1
ATOM 687 C C . PRO A 1 87 ? -9.121 11.370 10.648 1.00 94.00 87 PRO A C 1
ATOM 689 O O . PRO A 1 87 ? -9.031 10.731 11.689 1.00 94.00 87 PRO A O 1
ATOM 692 N N . GLU A 1 88 ? -10.232 11.420 9.914 1.00 95.00 88 GLU A N 1
ATOM 693 C CA . GLU A 1 88 ? -11.486 10.737 10.231 1.00 95.00 88 GLU A CA 1
ATOM 694 C C . GLU A 1 88 ? -11.451 9.226 9.948 1.00 95.00 88 GLU A C 1
ATOM 696 O O . GLU A 1 88 ? -12.322 8.509 10.432 1.00 95.00 88 GLU A O 1
ATOM 701 N N . VAL A 1 89 ? -10.467 8.736 9.185 1.00 97.12 89 VAL A N 1
ATOM 702 C CA . VAL A 1 89 ? -10.275 7.300 8.932 1.00 97.12 89 VAL A CA 1
ATOM 703 C C . VAL A 1 89 ? -9.561 6.662 10.119 1.00 97.12 89 VAL A C 1
ATOM 705 O O . VAL A 1 89 ? -8.475 7.093 10.503 1.00 97.12 89 VAL A O 1
ATOM 708 N N . GLU A 1 90 ? -10.137 5.612 10.688 1.00 96.94 90 GLU A N 1
ATOM 709 C CA . GLU A 1 90 ? -9.594 4.931 11.863 1.00 96.94 90 GLU A CA 1
ATOM 710 C C . GLU A 1 90 ? -8.302 4.161 11.530 1.00 96.94 90 GLU A C 1
ATOM 712 O O . GLU A 1 90 ? -8.167 3.603 10.433 1.00 96.94 90 GLU A O 1
ATOM 717 N N . TYR A 1 91 ? -7.354 4.074 12.477 1.00 96.88 91 TYR A N 1
ATOM 718 C CA . TYR A 1 91 ? -6.103 3.327 12.277 1.00 96.88 91 TYR A CA 1
ATOM 719 C C . TYR A 1 91 ? -6.348 1.896 11.789 1.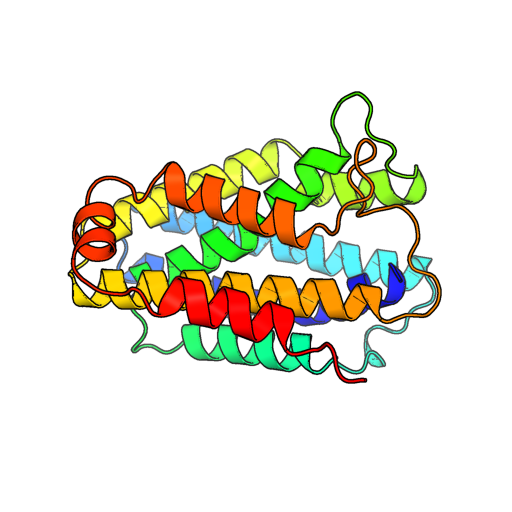00 96.88 91 TYR A C 1
ATOM 721 O O . TYR A 1 91 ? -5.718 1.477 10.820 1.00 96.88 91 TYR A O 1
ATOM 729 N N . THR A 1 92 ? -7.318 1.183 12.377 1.00 95.50 92 THR A N 1
ATOM 730 C CA . THR A 1 92 ? -7.690 -0.186 11.977 1.00 95.50 92 THR A CA 1
ATOM 731 C C . THR A 1 92 ? -8.054 -0.292 10.495 1.00 95.50 92 THR A C 1
ATOM 733 O O . THR A 1 92 ? -7.691 -1.261 9.826 1.00 95.50 92 THR A O 1
ATOM 736 N N . VAL A 1 93 ? -8.759 0.704 9.960 1.00 96.38 93 VAL A N 1
ATOM 737 C CA . VAL A 1 93 ? -9.176 0.728 8.555 1.00 96.38 93 VAL A CA 1
ATOM 738 C C . VAL A 1 93 ? -7.964 0.974 7.653 1.00 96.38 93 VAL A C 1
ATOM 740 O O . VAL A 1 93 ? -7.748 0.234 6.691 1.00 96.38 93 VAL A O 1
ATOM 743 N N . ALA A 1 94 ? -7.135 1.962 7.996 1.00 97.88 94 ALA A N 1
ATOM 744 C CA . ALA A 1 94 ? -5.955 2.320 7.213 1.00 97.88 94 ALA A CA 1
ATOM 745 C C . ALA A 1 94 ? -4.889 1.206 7.202 1.00 97.88 94 ALA A C 1
ATOM 747 O O . ALA A 1 94 ? -4.367 0.872 6.139 1.00 97.88 94 ALA A O 1
ATOM 748 N N . ILE A 1 95 ? -4.605 0.579 8.352 1.00 97.38 95 ILE A N 1
ATOM 749 C CA . ILE A 1 95 ? -3.622 -0.514 8.452 1.00 97.38 95 ILE A CA 1
ATOM 750 C C . ILE A 1 95 ? -4.090 -1.777 7.720 1.00 97.38 95 ILE A C 1
ATOM 752 O O . ILE A 1 95 ? -3.275 -2.479 7.126 1.00 97.38 95 ILE A O 1
ATOM 756 N N . THR A 1 96 ? -5.405 -2.026 7.678 1.00 95.44 96 THR A N 1
ATOM 757 C CA . THR A 1 96 ? -5.985 -3.119 6.881 1.00 95.44 96 THR A CA 1
ATOM 758 C C . THR A 1 96 ? -5.770 -2.879 5.387 1.00 95.44 96 THR A C 1
ATOM 760 O O . THR A 1 96 ? -5.344 -3.789 4.676 1.00 95.44 96 THR A O 1
ATOM 763 N N . ALA A 1 97 ? -6.020 -1.658 4.903 1.00 96.81 97 ALA A N 1
ATOM 764 C CA . ALA A 1 97 ? -5.785 -1.308 3.503 1.00 96.81 97 ALA A CA 1
ATOM 765 C C . ALA A 1 97 ? -4.293 -1.377 3.131 1.00 96.81 97 ALA A C 1
ATOM 767 O O . ALA A 1 97 ? -3.941 -1.863 2.055 1.00 96.81 97 ALA A O 1
ATOM 768 N N . PHE A 1 98 ? -3.412 -0.948 4.039 1.00 98.06 98 PHE A N 1
ATOM 769 C CA . PHE A 1 98 ? -1.966 -1.025 3.847 1.00 98.06 98 PHE A CA 1
ATOM 770 C C . PHE A 1 98 ? -1.472 -2.464 3.728 1.00 98.06 98 PHE A C 1
ATOM 772 O O . PHE A 1 98 ? -0.848 -2.811 2.727 1.00 98.06 98 PHE A O 1
ATOM 779 N N . TRP A 1 99 ? -1.822 -3.318 4.695 1.00 96.81 99 TRP A N 1
ATOM 780 C CA . TRP A 1 99 ? -1.504 -4.743 4.634 1.00 96.81 99 TRP A CA 1
ATOM 781 C C . TRP A 1 99 ? -2.020 -5.384 3.341 1.00 96.81 99 TRP A C 1
ATOM 783 O O . TRP A 1 99 ? -1.279 -6.116 2.692 1.00 96.81 99 TRP A O 1
ATOM 793 N N . ALA A 1 100 ? -3.264 -5.097 2.946 1.00 91.44 100 ALA A N 1
ATOM 794 C CA . ALA A 1 100 ? -3.853 -5.678 1.744 1.00 91.44 100 ALA A CA 1
ATOM 795 C C . ALA A 1 100 ? -3.088 -5.297 0.468 1.00 91.44 100 ALA A C 1
ATOM 797 O O . ALA A 1 100 ? -2.868 -6.155 -0.383 1.00 91.44 100 ALA A O 1
ATOM 798 N N . THR A 1 101 ? -2.655 -4.039 0.362 1.00 94.31 101 THR A N 1
ATOM 799 C CA . THR A 1 101 ? -1.875 -3.538 -0.782 1.00 94.31 101 THR A CA 1
ATOM 800 C C . THR A 1 101 ? -0.546 -4.295 -0.906 1.00 94.31 101 THR A C 1
ATOM 802 O O . THR A 1 101 ? -0.236 -4.858 -1.955 1.00 94.31 101 THR A O 1
ATOM 805 N N . GLU A 1 102 ? 0.200 -4.401 0.196 1.00 94.75 102 GLU A N 1
ATOM 806 C CA . GLU A 1 102 ? 1.497 -5.096 0.245 1.00 94.75 102 GLU A CA 1
ATOM 807 C C . GLU A 1 102 ? 1.344 -6.608 -0.010 1.00 94.75 102 GLU A C 1
ATOM 809 O O . GLU A 1 102 ? 2.091 -7.212 -0.786 1.00 94.75 102 GLU A O 1
ATOM 814 N N . ALA A 1 103 ? 0.322 -7.228 0.589 1.00 88.56 103 ALA A N 1
ATOM 815 C CA . ALA A 1 103 ? 0.053 -8.657 0.455 1.00 88.56 103 ALA A CA 1
ATOM 816 C C . ALA A 1 103 ? -0.298 -9.058 -0.985 1.00 88.56 103 ALA A C 1
ATOM 818 O O . ALA A 1 103 ? 0.144 -10.110 -1.449 1.00 88.56 103 ALA A O 1
ATOM 819 N N . VAL A 1 104 ? -1.054 -8.229 -1.718 1.00 85.62 104 VAL A N 1
ATOM 820 C CA . VAL A 1 104 ? -1.369 -8.499 -3.130 1.00 85.62 104 VAL A CA 1
ATOM 821 C C . VAL A 1 104 ? -0.096 -8.547 -3.973 1.00 85.62 104 VAL A C 1
ATOM 823 O O . VAL A 1 104 ? 0.045 -9.457 -4.796 1.00 85.62 104 VAL A O 1
ATOM 826 N N . TYR A 1 105 ? 0.854 -7.635 -3.750 1.00 84.88 105 TYR A N 1
ATOM 827 C CA . TYR A 1 105 ? 2.143 -7.660 -4.445 1.00 84.88 105 TYR A CA 1
ATOM 828 C C . TYR A 1 105 ? 2.953 -8.899 -4.062 1.00 84.88 105 TYR A C 1
ATOM 830 O O . TYR A 1 105 ? 3.434 -9.616 -4.944 1.00 84.88 105 TYR A O 1
ATOM 838 N N . GLN A 1 106 ? 3.061 -9.199 -2.767 1.00 87.06 106 GLN A N 1
ATOM 839 C CA . GLN A 1 106 ? 3.855 -10.328 -2.286 1.00 87.06 106 GLN A CA 1
ATOM 840 C C . GLN A 1 106 ? 3.401 -11.649 -2.900 1.00 87.06 106 GLN A C 1
ATOM 842 O O . GLN A 1 106 ? 4.203 -12.387 -3.473 1.00 87.06 106 GLN A O 1
ATOM 847 N N . GLU A 1 107 ? 2.104 -11.916 -2.835 1.00 81.69 107 GLU A N 1
ATOM 848 C CA . GLU A 1 107 ? 1.514 -13.139 -3.359 1.00 81.69 107 GLU A CA 1
ATOM 849 C C . GLU A 1 107 ? 1.637 -13.216 -4.888 1.00 81.69 107 GLU A C 1
ATOM 851 O O . GL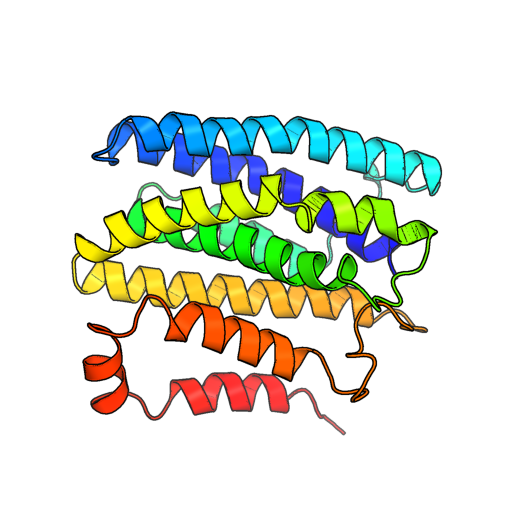U A 1 107 ? 1.989 -14.260 -5.444 1.00 81.69 107 GLU A O 1
ATOM 856 N N . SER A 1 108 ? 1.435 -12.090 -5.584 1.00 78.69 108 SER A N 1
ATOM 857 C CA . SER A 1 108 ? 1.567 -12.023 -7.045 1.00 78.69 108 SER A CA 1
ATOM 858 C C . SER A 1 108 ? 2.973 -12.400 -7.519 1.00 78.69 108 SER A C 1
ATOM 860 O O . SER A 1 108 ? 3.118 -13.091 -8.530 1.00 78.69 108 SER A O 1
ATOM 862 N N . PHE A 1 109 ? 4.013 -11.988 -6.789 1.00 81.19 109 PHE A N 1
ATOM 863 C CA . PHE A 1 109 ? 5.407 -12.221 -7.173 1.00 81.19 109 PHE A CA 1
ATOM 864 C C . PHE A 1 109 ? 6.041 -13.466 -6.539 1.00 81.19 109 PHE A C 1
ATOM 866 O O . PHE A 1 109 ? 6.976 -14.020 -7.124 1.00 81.19 109 PHE A O 1
ATOM 873 N N . ALA A 1 110 ? 5.533 -13.971 -5.413 1.00 78.12 110 ALA A N 1
ATOM 874 C CA . ALA A 1 110 ? 6.016 -15.213 -4.802 1.00 78.12 110 ALA A CA 1
ATOM 875 C C . ALA A 1 110 ? 5.881 -16.406 -5.764 1.00 78.12 110 ALA A C 1
ATOM 877 O O . ALA A 1 110 ? 6.798 -17.222 -5.902 1.00 78.12 110 ALA A O 1
ATOM 878 N N . HIS A 1 111 ? 4.784 -16.460 -6.525 1.00 72.25 111 HIS A N 1
ATOM 879 C CA . HIS A 1 111 ? 4.575 -17.475 -7.560 1.00 72.25 111 HIS A CA 1
ATOM 880 C C . HIS A 1 111 ? 5.601 -17.409 -8.700 1.00 72.25 111 HIS A C 1
ATOM 882 O O . HIS A 1 111 ? 5.894 -18.429 -9.328 1.00 72.25 111 HIS A O 1
ATOM 888 N N . CYS A 1 112 ? 6.189 -16.239 -8.955 1.00 72.44 112 CYS A N 1
ATOM 889 C CA . CYS A 1 112 ? 7.163 -16.050 -10.024 1.00 72.44 112 CYS A CA 1
ATOM 890 C C . CYS A 1 112 ? 8.545 -16.641 -9.699 1.00 72.44 112 CYS A C 1
ATOM 892 O O . CYS A 1 112 ? 9.350 -16.805 -10.622 1.00 72.44 112 CYS A O 1
ATOM 894 N N . LEU A 1 113 ? 8.827 -16.972 -8.434 1.00 71.12 113 LEU A N 1
ATOM 895 C CA . LEU A 1 113 ? 10.134 -17.460 -7.970 1.00 71.12 113 LEU A CA 1
ATOM 896 C C . LEU A 1 113 ? 10.160 -18.953 -7.608 1.00 71.12 113 LEU A C 1
ATOM 898 O O . LEU A 1 113 ? 11.236 -19.491 -7.352 1.00 71.12 113 LEU A O 1
ATOM 902 N N . GLY A 1 114 ? 9.006 -19.625 -7.595 1.00 68.31 114 GLY A N 1
ATOM 903 C CA . GLY A 1 114 ? 8.907 -21.040 -7.233 1.00 68.31 114 GLY A CA 1
ATOM 904 C C . GLY A 1 114 ? 9.598 -21.992 -8.218 1.00 68.31 114 GLY A C 1
ATOM 905 O O . GLY A 1 114 ? 9.818 -21.670 -9.392 1.00 68.31 114 GLY A O 1
ATOM 906 N N . GLU A 1 115 ? 9.909 -23.204 -7.751 1.00 67.00 115 GLU A N 1
ATOM 907 C CA . GLU A 1 115 ? 10.400 -24.279 -8.619 1.00 67.00 115 GLU A CA 1
ATOM 908 C C . GLU A 1 115 ? 9.407 -24.554 -9.760 1.00 67.00 115 GLU A C 1
ATOM 910 O O . GLU A 1 115 ? 8.201 -24.670 -9.550 1.00 67.00 115 GLU A O 1
ATOM 915 N N . GLY A 1 116 ? 9.913 -24.632 -10.994 1.00 69.06 116 GLY A N 1
ATOM 916 C CA . GLY A 1 116 ? 9.084 -24.803 -12.195 1.00 69.06 116 GLY A CA 1
ATOM 917 C C . GLY A 1 116 ? 8.508 -23.507 -12.778 1.00 69.06 116 GLY A C 1
ATOM 918 O O . GLY A 1 116 ? 7.833 -23.556 -13.811 1.00 69.06 116 GLY A O 1
ATOM 919 N N . SER A 1 117 ? 8.801 -22.349 -12.178 1.00 71.12 117 SER A N 1
ATOM 920 C CA . SER A 1 117 ? 8.425 -21.049 -12.731 1.00 71.12 117 SER A CA 1
ATOM 921 C C . SER A 1 117 ? 9.015 -20.821 -14.131 1.00 71.12 117 SER A C 1
ATOM 923 O O . SER A 1 117 ? 10.189 -21.092 -14.396 1.00 71.12 117 SER A O 1
ATOM 925 N N . LYS A 1 118 ? 8.187 -20.279 -15.033 1.00 76.50 118 LYS A N 1
ATOM 926 C CA . LYS A 1 118 ? 8.562 -19.891 -16.404 1.00 76.50 118 LYS A CA 1
ATOM 927 C C . LYS A 1 118 ? 8.884 -18.396 -16.521 1.00 76.50 118 LYS A C 1
ATOM 929 O O . LYS A 1 118 ? 8.846 -17.861 -17.627 1.00 76.50 118 LYS A O 1
ATOM 934 N N . THR A 1 119 ? 9.175 -17.723 -15.403 1.00 74.75 119 THR A N 1
ATOM 935 C CA . THR A 1 119 ? 9.536 -16.299 -15.391 1.00 74.75 119 THR A CA 1
ATOM 936 C C . THR A 1 119 ? 10.735 -16.045 -16.310 1.00 74.75 119 THR A C 1
ATOM 938 O O . THR A 1 119 ? 11.799 -16.645 -16.096 1.00 74.75 119 THR A O 1
ATOM 941 N N . PRO A 1 120 ? 10.594 -15.165 -17.319 1.00 74.06 120 PRO A N 1
ATOM 942 C CA . PRO A 1 120 ? 11.697 -14.796 -18.197 1.00 74.06 120 PRO A CA 1
ATOM 943 C C . PRO A 1 120 ? 12.894 -14.257 -17.396 1.00 74.06 120 PRO A C 1
ATOM 945 O O . PRO A 1 120 ? 12.681 -13.553 -16.404 1.00 74.06 120 PRO A O 1
ATOM 948 N N . PRO A 1 121 ? 14.148 -14.576 -17.775 1.00 77.12 121 PRO A N 1
ATOM 949 C CA . PRO A 1 121 ? 15.340 -14.135 -17.047 1.00 77.12 121 PRO A CA 1
ATOM 950 C C . PRO A 1 121 ? 15.371 -12.631 -16.754 1.00 77.12 121 PRO A C 1
ATOM 952 O O . PRO A 1 121 ? 15.734 -12.239 -15.648 1.00 77.12 121 PRO A O 1
ATOM 955 N N . GLU A 1 122 ? 14.923 -11.813 -17.704 1.00 75.94 122 GLU A N 1
ATOM 956 C CA . GLU A 1 122 ? 14.850 -10.353 -17.618 1.00 75.94 122 GLU A CA 1
ATOM 957 C C . GLU A 1 122 ? 13.884 -9.828 -16.543 1.00 75.94 122 GLU A C 1
ATOM 959 O O . GLU A 1 122 ? 13.982 -8.675 -16.144 1.00 75.94 122 GLU A O 1
ATOM 964 N N . LEU A 1 123 ? 12.971 -10.665 -16.042 1.00 75.19 123 LEU A N 1
ATOM 965 C CA . LEU A 1 123 ? 11.979 -10.294 -15.028 1.00 75.19 123 LEU A CA 1
ATOM 966 C C . LEU A 1 123 ? 12.264 -10.897 -13.661 1.00 75.19 123 LEU A C 1
ATOM 968 O O . LEU A 1 123 ? 11.541 -10.616 -12.705 1.00 75.19 123 LEU A O 1
ATOM 972 N N . LYS A 1 124 ? 13.301 -11.730 -13.545 1.00 79.12 124 LYS A N 1
ATOM 973 C CA . LYS A 1 124 ? 13.636 -12.382 -12.277 1.00 79.12 124 LYS A CA 1
ATOM 974 C C . LYS A 1 124 ? 13.992 -11.377 -11.193 1.00 79.12 124 LYS A C 1
ATOM 976 O O . LYS A 1 124 ? 13.587 -11.581 -10.057 1.00 79.12 124 LYS A O 1
ATOM 981 N N . GLU A 1 125 ? 14.696 -10.299 -11.536 1.00 81.56 125 GLU A N 1
ATOM 982 C CA . GLU A 1 125 ? 15.030 -9.248 -10.570 1.00 81.56 125 GLU A CA 1
ATOM 983 C C . GLU A 1 125 ? 13.770 -8.545 -10.055 1.00 81.56 125 GLU A C 1
ATOM 985 O O . GLU A 1 125 ? 13.579 -8.438 -8.847 1.00 81.56 125 GLU A O 1
ATOM 990 N N . THR A 1 126 ? 12.874 -8.148 -10.962 1.00 80.88 126 THR A N 1
ATOM 991 C CA . THR A 1 126 ? 11.563 -7.577 -10.624 1.00 80.88 126 THR A CA 1
ATOM 992 C C . THR A 1 126 ? 10.780 -8.513 -9.704 1.00 80.88 126 THR A C 1
ATOM 994 O O . THR A 1 126 ? 10.322 -8.103 -8.644 1.00 80.88 126 THR A O 1
ATOM 997 N N . CYS A 1 127 ? 10.702 -9.800 -10.050 1.00 83.25 127 CYS A N 1
ATOM 998 C CA . CYS A 1 127 ? 10.004 -10.785 -9.229 1.00 83.25 127 CYS A CA 1
ATOM 999 C C . CYS A 1 127 ? 10.667 -10.994 -7.866 1.00 83.25 127 CYS A C 1
ATOM 1001 O O . CYS A 1 127 ? 9.974 -11.203 -6.878 1.00 83.25 127 CYS A O 1
ATOM 1003 N N . ALA A 1 128 ? 11.995 -10.908 -7.786 1.00 86.12 128 ALA A N 1
ATOM 1004 C CA . ALA A 1 128 ? 12.725 -11.049 -6.536 1.00 86.12 128 ALA A CA 1
ATOM 1005 C C . ALA A 1 128 ? 12.456 -9.902 -5.554 1.00 86.12 128 ALA A C 1
ATOM 1007 O O . ALA A 1 128 ? 12.582 -10.127 -4.356 1.00 86.12 128 ALA A O 1
ATOM 1008 N N . ARG A 1 129 ? 12.061 -8.700 -6.001 1.00 87.44 129 ARG A N 1
ATOM 1009 C CA . ARG A 1 129 ? 11.812 -7.569 -5.085 1.00 87.44 129 ARG A CA 1
ATOM 1010 C C . ARG A 1 129 ? 10.625 -7.802 -4.159 1.00 87.44 129 ARG A C 1
ATOM 1012 O O . ARG A 1 129 ? 10.760 -7.588 -2.961 1.00 87.44 129 ARG A O 1
ATOM 1019 N N . TRP A 1 130 ? 9.519 -8.296 -4.702 1.00 86.56 130 TRP A N 1
ATOM 1020 C CA . TRP A 1 130 ? 8.291 -8.525 -3.934 1.00 86.56 130 TRP A CA 1
ATOM 1021 C C . TRP A 1 130 ? 8.007 -10.016 -3.694 1.00 86.56 130 TRP A C 1
ATOM 1023 O O . TRP A 1 130 ? 7.214 -10.369 -2.838 1.00 86.56 130 TRP A O 1
ATOM 1033 N N . GLY A 1 131 ? 8.674 -10.933 -4.396 1.00 85.12 131 GLY A N 1
ATOM 1034 C CA . GLY A 1 131 ? 8.499 -12.375 -4.193 1.00 85.12 131 GLY A CA 1
ATOM 1035 C C . GLY A 1 131 ? 9.455 -13.002 -3.175 1.00 85.12 131 GLY A C 1
ATOM 1036 O O . GLY A 1 131 ? 9.335 -14.194 -2.898 1.00 85.12 131 GLY A O 1
ATOM 1037 N N . ASN A 1 132 ? 10.437 -12.256 -2.653 1.00 89.00 132 ASN A N 1
ATOM 1038 C CA . ASN A 1 132 ? 11.420 -12.812 -1.719 1.00 89.00 132 ASN A CA 1
ATOM 1039 C C . ASN A 1 132 ? 10.836 -13.066 -0.318 1.00 89.00 132 ASN A C 1
ATOM 1041 O O . ASN A 1 132 ? 9.849 -12.462 0.099 1.00 89.00 132 ASN A O 1
ATOM 1045 N N . GLU A 1 133 ? 11.512 -13.937 0.433 1.00 90.81 133 GLU A N 1
ATOM 1046 C CA . GLU A 1 133 ? 11.127 -14.315 1.795 1.00 90.81 133 GLU A CA 1
ATOM 1047 C C . GLU A 1 133 ? 11.072 -13.120 2.759 1.00 90.81 133 GLU A C 1
ATOM 1049 O O . GLU A 1 133 ? 10.156 -13.038 3.573 1.00 90.81 133 GLU A O 1
ATOM 1054 N N . GLY A 1 134 ? 12.000 -12.166 2.646 1.00 93.62 134 GLY A N 1
ATOM 1055 C CA . GLY A 1 134 ? 12.038 -10.978 3.503 1.00 93.62 134 GLY A CA 1
ATOM 1056 C C . GLY A 1 134 ? 10.785 -10.113 3.363 1.00 93.62 134 GLY A C 1
ATOM 1057 O O . GLY A 1 134 ? 10.180 -9.742 4.368 1.00 93.62 134 GLY A O 1
ATOM 1058 N N . PHE A 1 135 ? 10.343 -9.860 2.129 1.00 93.38 135 PHE A N 1
ATOM 1059 C CA . PHE A 1 135 ? 9.093 -9.142 1.872 1.00 93.38 135 PHE A CA 1
ATOM 1060 C C . PHE A 1 135 ? 7.863 -9.949 2.321 1.00 93.38 135 PHE A C 1
ATOM 1062 O O . PHE A 1 135 ? 6.929 -9.388 2.891 1.00 93.38 135 PHE A O 1
ATOM 1069 N N . GLY A 1 136 ? 7.904 -11.280 2.181 1.00 92.00 136 GLY A N 1
ATOM 1070 C CA . GLY A 1 136 ? 6.920 -12.195 2.773 1.00 92.00 136 GLY A CA 1
ATOM 1071 C C . GLY A 1 136 ? 6.776 -12.038 4.289 1.00 92.00 136 GLY A C 1
ATOM 1072 O O . GLY A 1 136 ? 5.669 -11.873 4.802 1.00 92.00 136 GLY A O 1
ATOM 1073 N N . LEU A 1 137 ? 7.893 -12.042 5.018 1.00 94.94 137 LEU A N 1
ATOM 1074 C CA . LEU A 1 137 ? 7.915 -11.867 6.474 1.00 94.94 137 LEU A CA 1
ATOM 1075 C C . LEU A 1 137 ? 7.453 -10.467 6.903 1.00 94.94 137 LEU A C 1
ATOM 1077 O O . LEU A 1 137 ? 6.795 -10.325 7.939 1.00 94.94 137 LEU A O 1
ATOM 1081 N N . TYR A 1 138 ? 7.765 -9.444 6.108 1.00 96.56 138 TYR A N 1
ATOM 1082 C CA . TYR A 1 138 ? 7.265 -8.088 6.316 1.00 96.56 138 TYR A CA 1
ATOM 1083 C C . TYR A 1 138 ? 5.737 -8.019 6.164 1.00 96.56 138 TYR A C 1
ATOM 1085 O O . TYR A 1 138 ? 5.056 -7.576 7.092 1.00 96.56 138 TYR A O 1
ATOM 1093 N N . CYS A 1 139 ? 5.179 -8.570 5.080 1.00 94.19 139 CYS A N 1
ATOM 1094 C CA . CYS A 1 139 ? 3.729 -8.636 4.866 1.00 94.19 139 CYS A CA 1
ATOM 1095 C C . CYS A 1 139 ? 3.012 -9.403 5.987 1.00 94.19 139 CYS A C 1
ATOM 1097 O O . CYS A 1 139 ? 1.972 -8.963 6.472 1.00 94.19 139 CYS A O 1
ATOM 1099 N N . GLN A 1 140 ? 3.593 -10.508 6.469 1.00 93.25 140 GLN A N 1
ATOM 1100 C CA . GLN A 1 140 ? 3.077 -11.237 7.636 1.00 93.25 140 GLN A CA 1
ATOM 1101 C C . GLN A 1 140 ? 3.127 -10.409 8.924 1.00 93.25 140 GLN A C 1
ATOM 1103 O O . GLN A 1 140 ? 2.299 -10.596 9.814 1.00 93.25 140 GLN A O 1
ATOM 1108 N N . SER A 1 141 ? 4.104 -9.516 9.066 1.00 96.62 141 SER A N 1
ATOM 1109 C CA . SER A 1 141 ? 4.195 -8.645 10.238 1.00 96.62 141 SER A CA 1
ATOM 1110 C C . SER A 1 141 ? 3.104 -7.576 10.194 1.00 96.62 141 SER A C 1
ATOM 1112 O O . SER A 1 141 ? 2.373 -7.449 11.172 1.00 96.62 141 SER A O 1
ATOM 1114 N N . LEU A 1 142 ? 2.893 -6.921 9.045 1.00 96.44 142 LEU A N 1
ATOM 1115 C CA . LEU A 1 142 ? 1.750 -6.021 8.824 1.00 96.44 142 LEU A CA 1
ATOM 1116 C C . LEU A 1 142 ? 0.408 -6.720 9.052 1.00 96.44 142 LEU A C 1
ATOM 1118 O O . LEU A 1 142 ? -0.503 -6.153 9.652 1.00 96.44 142 LEU A O 1
ATOM 1122 N N . GLN A 1 143 ? 0.301 -7.974 8.620 1.00 93.31 143 GLN A N 1
ATOM 1123 C CA . GLN A 1 143 ? -0.893 -8.773 8.834 1.00 93.31 143 GLN A CA 1
ATOM 1124 C C . GLN A 1 143 ? -1.214 -8.932 10.321 1.00 93.31 143 GLN A C 1
ATOM 1126 O O . GLN A 1 143 ? -2.352 -8.724 10.730 1.00 93.31 143 GLN A O 1
ATOM 1131 N N . ARG A 1 144 ? -0.218 -9.279 11.148 1.00 93.06 144 ARG A N 1
ATOM 1132 C CA . ARG A 1 144 ? -0.424 -9.431 12.598 1.00 93.06 144 ARG A CA 1
ATOM 1133 C C . ARG A 1 144 ? -0.906 -8.133 13.238 1.00 93.06 144 ARG A C 1
ATOM 1135 O O . ARG A 1 144 ? -1.732 -8.195 14.147 1.00 93.06 144 ARG A O 1
ATOM 1142 N N . ILE A 1 145 ? -0.420 -6.989 12.755 1.00 95.25 145 ILE A N 1
ATOM 1143 C CA . ILE A 1 145 ? -0.893 -5.674 13.192 1.00 95.25 145 ILE A CA 1
ATOM 1144 C C . ILE A 1 145 ? -2.375 -5.513 12.842 1.00 95.25 145 ILE A C 1
ATOM 1146 O O . ILE A 1 145 ? -3.195 -5.290 13.733 1.00 95.25 145 ILE A O 1
ATOM 1150 N N . ALA A 1 146 ? -2.732 -5.688 11.567 1.00 93.31 146 ALA A N 1
ATOM 1151 C CA . ALA A 1 146 ? -4.109 -5.552 11.102 1.00 93.31 146 ALA A CA 1
ATOM 1152 C C . ALA A 1 146 ? -5.064 -6.505 11.843 1.00 93.31 146 ALA A C 1
ATOM 1154 O O . ALA A 1 146 ? -6.104 -6.072 12.337 1.00 93.31 146 ALA A O 1
ATOM 1155 N N . ASP A 1 147 ? -4.684 -7.774 12.013 1.00 88.62 147 ASP A N 1
ATOM 1156 C CA . ASP A 1 147 ? -5.467 -8.773 12.746 1.00 88.62 147 ASP A CA 1
ATOM 1157 C C . ASP A 1 147 ? -5.689 -8.362 14.211 1.00 88.62 147 ASP A C 1
ATOM 1159 O O . ASP A 1 147 ? -6.803 -8.486 14.730 1.00 88.62 147 ASP A O 1
ATOM 1163 N N . ARG A 1 148 ? -4.653 -7.846 14.889 1.00 92.38 148 ARG A N 1
ATOM 1164 C CA . ARG A 1 148 ? -4.755 -7.372 16.279 1.00 92.38 148 ARG A CA 1
ATOM 1165 C C . ARG A 1 148 ? -5.693 -6.169 16.387 1.00 92.38 148 ARG A C 1
ATOM 1167 O O . ARG A 1 148 ? -6.525 -6.144 17.298 1.00 92.38 148 ARG A O 1
ATOM 1174 N N . SER A 1 149 ? -5.600 -5.215 15.462 1.00 91.75 149 SER A N 1
ATOM 1175 C CA . SER A 1 149 ? -6.487 -4.046 15.402 1.00 91.75 149 SER A CA 1
ATOM 1176 C C . SER A 1 149 ? -7.941 -4.451 15.129 1.00 91.75 149 SER A C 1
ATOM 1178 O O . SER A 1 149 ? -8.848 -4.042 15.855 1.00 91.75 149 SER A O 1
ATOM 1180 N N . LEU A 1 150 ? -8.178 -5.347 14.166 1.00 88.38 150 LEU A N 1
ATOM 1181 C CA . LEU A 1 150 ? -9.514 -5.848 13.819 1.00 88.38 150 LEU A CA 1
ATOM 1182 C C . LEU A 1 150 ? -10.178 -6.622 14.968 1.00 88.38 150 LEU A C 1
ATOM 1184 O O . LEU A 1 150 ? -11.390 -6.539 15.152 1.00 88.38 150 LEU A O 1
ATOM 1188 N N . GLN A 1 151 ? -9.417 -7.356 15.782 1.00 87.88 151 GLN A N 1
ATOM 1189 C CA . GLN A 1 151 ? -9.974 -8.062 16.945 1.00 87.88 151 GLN A CA 1
ATOM 1190 C C . GLN A 1 151 ? -10.565 -7.117 18.001 1.00 87.88 151 GLN A C 1
ATOM 1192 O O . GLN A 1 151 ? -11.489 -7.510 18.722 1.00 87.88 151 GLN A O 1
ATOM 1197 N N . LYS A 1 152 ? -10.036 -5.894 18.097 1.00 89.00 152 LYS A N 1
ATOM 1198 C CA . LYS A 1 152 ? -10.425 -4.874 19.084 1.00 89.00 152 LYS A CA 1
ATOM 1199 C C . LYS A 1 152 ? -11.427 -3.860 18.529 1.00 89.00 152 LYS A C 1
ATOM 1201 O O . LYS A 1 152 ? -12.050 -3.147 19.311 1.00 89.00 152 LYS A O 1
ATOM 1206 N N . ALA A 1 153 ? -11.596 -3.830 17.212 1.00 89.81 153 ALA A N 1
ATOM 1207 C CA . ALA A 1 153 ? -12.469 -2.906 16.511 1.00 89.81 153 ALA A CA 1
ATOM 1208 C C . ALA A 1 153 ? -13.952 -3.077 16.869 1.00 89.81 153 ALA A C 1
ATOM 1210 O O . ALA A 1 153 ? -14.458 -4.181 17.115 1.00 89.81 153 ALA A O 1
ATOM 1211 N N . SER A 1 154 ? -14.663 -1.954 16.847 1.00 92.44 154 SER A N 1
ATOM 1212 C CA . SER A 1 154 ? -16.121 -1.906 16.884 1.00 92.44 154 SER A CA 1
ATOM 1213 C C . SER A 1 154 ? -16.739 -2.512 15.617 1.00 92.44 154 SER A C 1
ATOM 1215 O O . SER A 1 154 ? -16.089 -2.666 14.584 1.00 92.44 154 SER A O 1
ATOM 1217 N N . GLU A 1 155 ? -18.032 -2.840 15.660 1.00 86.94 155 GLU A N 1
ATOM 1218 C CA . GLU A 1 155 ? -18.733 -3.363 14.477 1.00 86.94 155 GLU A CA 1
ATOM 1219 C C . GLU A 1 155 ? -18.756 -2.380 13.296 1.00 86.94 155 GLU A C 1
ATOM 1221 O O . GLU A 1 155 ? -18.798 -2.811 12.144 1.00 86.94 155 GLU A O 1
ATOM 1226 N N . ASP A 1 156 ? -18.758 -1.074 13.569 1.00 91.50 156 ASP A N 1
ATOM 1227 C CA . ASP A 1 156 ? -18.723 -0.041 12.532 1.00 91.50 156 ASP A CA 1
ATOM 1228 C C . ASP A 1 156 ? -17.353 0.006 11.842 1.00 91.50 156 ASP A C 1
ATOM 1230 O O . ASP A 1 156 ? -17.271 -0.064 10.615 1.00 91.50 156 ASP A O 1
ATOM 1234 N N . GLU A 1 157 ? -16.272 0.005 12.626 1.00 89.50 157 GLU A N 1
ATOM 1235 C CA . GLU A 1 157 ? -14.899 -0.068 12.114 1.00 89.50 157 GLU A CA 1
ATOM 1236 C C . GLU A 1 157 ? -14.648 -1.354 11.323 1.00 89.50 157 GLU A C 1
ATOM 1238 O O . GLU A 1 157 ? -14.023 -1.307 10.267 1.00 89.50 157 GLU A O 1
ATOM 1243 N N . LEU A 1 158 ? -15.179 -2.496 11.775 1.00 85.94 158 LEU A N 1
ATOM 1244 C CA . LEU A 1 158 ? -15.074 -3.764 11.045 1.00 85.94 158 LEU A CA 1
ATOM 1245 C C . LEU A 1 158 ? -15.717 -3.685 9.656 1.00 85.94 158 LEU A C 1
ATOM 1247 O O . LEU A 1 158 ? -15.127 -4.152 8.681 1.00 85.94 158 LEU A O 1
ATOM 1251 N N . LYS A 1 159 ? -16.901 -3.071 9.546 1.00 85.31 159 LYS A N 1
ATOM 1252 C CA . LYS A 1 159 ? -17.577 -2.871 8.254 1.00 85.31 159 LYS A CA 1
ATOM 1253 C C . LYS A 1 159 ? -16.785 -1.927 7.357 1.00 85.31 159 LYS A C 1
ATOM 1255 O O . LYS A 1 159 ? -16.623 -2.211 6.174 1.00 85.31 159 LYS A O 1
ATOM 1260 N N . LYS A 1 160 ? -16.268 -0.824 7.905 1.00 91.88 160 LYS A N 1
ATOM 1261 C CA . LYS A 1 160 ? -15.417 0.114 7.159 1.00 91.88 160 LYS A CA 1
ATOM 1262 C C . LYS A 1 160 ? -14.142 -0.565 6.659 1.00 91.88 160 LYS A C 1
ATOM 1264 O O . LYS A 1 160 ? -13.808 -0.418 5.487 1.00 91.88 160 LYS A O 1
ATOM 1269 N N . ALA A 1 161 ? -13.477 -1.346 7.507 1.00 88.81 161 ALA A N 1
ATOM 1270 C CA . ALA A 1 161 ? -12.269 -2.080 7.150 1.00 88.81 161 ALA A CA 1
ATOM 1271 C C . ALA A 1 161 ? -12.536 -3.113 6.047 1.00 88.81 161 ALA A C 1
ATOM 1273 O O . ALA A 1 161 ? -11.754 -3.199 5.106 1.00 88.81 161 ALA A O 1
ATOM 1274 N N . GLU A 1 162 ? -13.661 -3.835 6.099 1.00 84.25 162 GLU A N 1
ATOM 1275 C CA . GLU A 1 162 ? -14.066 -4.750 5.023 1.00 84.25 162 GLU A CA 1
ATOM 1276 C C . GLU A 1 162 ? -14.300 -4.011 3.701 1.00 84.25 162 GLU A C 1
ATOM 1278 O O . GLU A 1 162 ? -13.812 -4.446 2.658 1.00 84.25 162 GLU A O 1
ATOM 1283 N N . VAL A 1 163 ? -15.008 -2.878 3.732 1.00 87.12 163 VAL A N 1
ATOM 1284 C CA . VAL A 1 163 ? -15.259 -2.077 2.525 1.00 87.12 163 VAL A CA 1
ATOM 1285 C C . VAL A 1 163 ? -13.939 -1.581 1.935 1.00 87.12 163 VAL A C 1
ATOM 1287 O O . VAL A 1 163 ? -13.728 -1.741 0.737 1.00 87.12 163 VAL A O 1
ATOM 1290 N N . MET A 1 164 ? -13.030 -1.039 2.752 1.00 91.62 164 MET A N 1
ATOM 1291 C CA . MET A 1 164 ? -11.732 -0.547 2.272 1.00 91.62 164 MET A CA 1
ATOM 1292 C C . MET A 1 164 ? -10.825 -1.673 1.782 1.00 91.62 164 MET A C 1
ATOM 1294 O O . MET A 1 164 ? -10.165 -1.506 0.760 1.00 91.62 164 MET A O 1
ATOM 1298 N N . PHE A 1 165 ? -10.836 -2.829 2.449 1.00 88.00 165 PHE A N 1
ATOM 1299 C CA . PHE A 1 165 ? -10.162 -4.029 1.968 1.00 88.00 165 PHE A CA 1
ATOM 1300 C C . PHE A 1 165 ? -10.660 -4.389 0.566 1.00 88.00 165 PHE A C 1
ATOM 1302 O O . PHE A 1 165 ? -9.863 -4.472 -0.359 1.00 88.00 165 PHE A O 1
ATOM 1309 N N . LEU A 1 166 ? -11.976 -4.511 0.363 1.00 83.56 166 LEU A N 1
ATOM 1310 C CA . LEU A 1 166 ? -12.545 -4.801 -0.956 1.00 83.56 166 LEU A CA 1
ATOM 1311 C C . LEU A 1 166 ? -12.218 -3.711 -1.991 1.00 83.56 166 LEU A C 1
ATOM 1313 O O . LEU A 1 166 ? -11.941 -4.046 -3.140 1.00 83.56 166 LEU A O 1
ATOM 1317 N N . SER A 1 167 ? -12.194 -2.434 -1.603 1.00 89.50 167 SER A N 1
ATOM 1318 C CA . SER A 1 167 ? -11.803 -1.334 -2.495 1.00 89.50 167 SER A CA 1
ATOM 1319 C C . SER A 1 167 ? -10.341 -1.418 -2.940 1.00 89.50 167 SER A C 1
ATOM 1321 O O . SER A 1 167 ? -10.076 -1.205 -4.121 1.00 89.50 167 SER A O 1
ATOM 1323 N N . VAL A 1 168 ? -9.405 -1.789 -2.053 1.00 90.50 168 VAL A N 1
ATOM 1324 C CA . VAL A 1 168 ? -8.006 -2.082 -2.432 1.00 90.50 168 VAL A CA 1
ATOM 1325 C C . VAL A 1 168 ? -7.988 -3.149 -3.520 1.00 90.50 168 VAL A C 1
ATOM 1327 O O . VAL A 1 168 ? -7.406 -2.955 -4.580 1.00 90.50 168 VAL A O 1
ATOM 1330 N N . LEU A 1 169 ? -8.696 -4.254 -3.295 1.00 83.56 169 LEU A N 1
ATOM 1331 C CA . LEU A 1 169 ? -8.740 -5.376 -4.228 1.00 83.56 169 LEU A CA 1
ATOM 1332 C C . LEU A 1 169 ? -9.331 -5.002 -5.599 1.00 83.56 169 LEU A C 1
ATOM 1334 O O . LEU A 1 169 ? -8.842 -5.464 -6.631 1.00 83.56 169 LEU A O 1
ATOM 1338 N N . GLU A 1 170 ? -10.374 -4.172 -5.628 1.00 84.06 170 GLU A N 1
ATOM 1339 C CA . GLU A 1 170 ? -10.944 -3.644 -6.872 1.00 84.06 170 GLU A CA 1
ATOM 1340 C C . GLU A 1 170 ? -9.937 -2.753 -7.614 1.00 84.06 170 GLU A C 1
ATOM 1342 O O . GLU A 1 170 ? -9.739 -2.924 -8.822 1.00 84.06 170 GLU A O 1
ATOM 1347 N N . HIS A 1 171 ? -9.251 -1.859 -6.897 1.00 90.00 171 HIS A N 1
ATOM 1348 C CA . HIS A 1 171 ? -8.228 -0.990 -7.474 1.00 90.00 171 HIS A CA 1
ATOM 1349 C C . HIS A 1 171 ? -7.021 -1.762 -8.003 1.00 90.00 171 HIS A C 1
ATOM 1351 O O . HIS A 1 171 ? -6.564 -1.464 -9.106 1.00 90.00 171 HIS A O 1
ATOM 1357 N N . GLU A 1 172 ? -6.559 -2.789 -7.290 1.00 86.12 172 GLU A N 1
ATOM 1358 C CA . GLU A 1 172 ? -5.525 -3.706 -7.767 1.00 86.12 172 GLU A CA 1
ATOM 1359 C C . GLU A 1 172 ? -5.939 -4.325 -9.104 1.00 86.12 172 GLU A C 1
ATOM 1361 O O . GLU A 1 172 ? -5.222 -4.218 -10.097 1.00 86.12 172 GLU A O 1
ATOM 1366 N N . VAL A 1 173 ? -7.141 -4.903 -9.198 1.00 81.38 173 VAL A N 1
ATOM 1367 C CA . VAL A 1 173 ? -7.630 -5.506 -10.451 1.00 81.38 173 VAL A CA 1
ATOM 1368 C C . VAL A 1 173 ? -7.655 -4.493 -11.602 1.00 81.38 173 VAL A C 1
ATOM 1370 O O . VAL A 1 173 ? -7.232 -4.821 -12.715 1.00 81.38 173 VAL A O 1
ATOM 1373 N N . GLU A 1 174 ? -8.129 -3.267 -11.368 1.00 84.44 174 GLU A N 1
ATOM 1374 C CA . GLU A 1 174 ? -8.112 -2.198 -12.375 1.00 84.44 174 GLU A CA 1
ATOM 1375 C C . GLU A 1 174 ? -6.685 -1.821 -12.796 1.00 84.44 174 GLU A C 1
ATOM 1377 O O . GLU A 1 174 ? -6.410 -1.668 -13.994 1.00 84.44 174 GLU A O 1
ATOM 1382 N N . PHE A 1 175 ? -5.773 -1.723 -11.830 1.00 85.62 175 PHE A N 1
ATOM 1383 C CA . PHE A 1 175 ? -4.365 -1.414 -12.042 1.00 85.62 175 PHE A CA 1
ATOM 1384 C C . PHE A 1 175 ? -3.685 -2.495 -12.888 1.00 85.62 175 PHE A C 1
ATOM 1386 O O . PHE A 1 175 ? -3.109 -2.200 -13.936 1.00 85.62 175 PHE A O 1
ATOM 1393 N N . TRP A 1 176 ? -3.841 -3.771 -12.539 1.00 81.19 176 TRP A N 1
ATOM 1394 C CA . TRP A 1 176 ? -3.290 -4.880 -13.320 1.00 81.19 176 TRP A CA 1
ATOM 1395 C C . TRP A 1 176 ? -3.901 -4.949 -14.723 1.00 81.19 176 TRP A C 1
ATOM 1397 O O . TRP A 1 176 ? -3.188 -5.182 -15.705 1.00 81.19 176 TRP A O 1
ATOM 1407 N N . ASN A 1 177 ? -5.202 -4.687 -14.866 1.00 80.88 177 ASN A N 1
ATOM 1408 C CA . ASN A 1 177 ? -5.866 -4.693 -16.169 1.00 80.88 177 ASN A CA 1
ATOM 1409 C C . ASN A 1 177 ? -5.365 -3.586 -17.106 1.00 80.88 177 ASN A C 1
ATOM 1411 O O . ASN A 1 177 ? -5.279 -3.831 -18.314 1.00 80.88 177 ASN A O 1
ATOM 1415 N N . MET A 1 178 ? -4.955 -2.420 -16.591 1.00 81.44 178 MET A N 1
ATOM 1416 C CA . MET A 1 178 ? -4.393 -1.356 -17.438 1.00 81.44 178 MET A CA 1
ATOM 1417 C C . MET A 1 178 ? -3.125 -1.817 -18.169 1.00 81.44 178 MET A C 1
ATOM 1419 O O . MET A 1 178 ? -2.896 -1.453 -19.322 1.00 81.44 178 MET A O 1
ATOM 1423 N N . SER A 1 179 ? -2.327 -2.678 -17.533 1.00 68.19 179 SER A N 1
ATOM 1424 C CA . SER A 1 179 ? -1.093 -3.203 -18.121 1.00 68.19 179 SER A CA 1
ATOM 1425 C C . SER A 1 179 ? -1.351 -4.188 -19.270 1.00 68.19 179 SER A C 1
ATOM 1427 O O . SER A 1 179 ? -0.512 -4.330 -20.159 1.00 68.19 179 SER A O 1
ATOM 1429 N N . ARG A 1 180 ? -2.534 -4.824 -19.300 1.00 64.25 180 ARG A N 1
ATOM 1430 C CA . ARG A 1 180 ? -2.931 -5.836 -20.295 1.00 64.25 180 ARG A CA 1
ATOM 1431 C C . ARG A 1 180 ? -3.503 -5.250 -21.585 1.00 64.25 180 ARG A C 1
ATOM 1433 O O . ARG A 1 180 ? -3.519 -5.947 -22.595 1.00 64.25 180 ARG A O 1
ATOM 1440 N N . ALA A 1 181 ? -3.978 -4.004 -21.568 1.00 51.84 181 ALA A N 1
ATOM 1441 C CA . ALA A 1 181 ? -4.646 -3.368 -22.708 1.00 51.84 181 ALA A CA 1
ATOM 1442 C C . ALA A 1 181 ? -3.689 -2.913 -23.835 1.00 51.84 181 ALA A C 1
ATOM 1444 O O . ALA A 1 181 ? -4.142 -2.457 -24.884 1.00 51.84 181 ALA A O 1
ATOM 1445 N N . GLY A 1 182 ? -2.370 -3.062 -23.661 1.00 41.91 182 GLY A N 1
ATOM 1446 C CA . GLY A 1 182 ? -1.402 -2.898 -24.746 1.00 41.91 182 GLY A CA 1
ATOM 1447 C C . GLY A 1 182 ? -1.427 -4.102 -25.692 1.00 41.91 182 GLY A C 1
ATOM 1448 O O . GLY A 1 182 ? -1.220 -5.230 -25.252 1.00 41.91 182 GLY A O 1
ATOM 1449 N N . LEU A 1 183 ? -1.667 -3.864 -26.989 1.00 33.19 183 LEU A N 1
ATOM 1450 C CA . LEU A 1 183 ? -1.543 -4.865 -28.059 1.00 33.19 183 LEU A CA 1
ATOM 1451 C C . LEU A 1 183 ? -0.254 -5.685 -27.855 1.00 33.19 183 LEU A C 1
ATOM 1453 O O . LEU A 1 183 ? 0.823 -5.106 -27.747 1.00 33.19 183 LEU A O 1
ATOM 1457 N N . TYR A 1 184 ? -0.391 -7.014 -27.804 1.00 34.62 184 TYR A N 1
ATOM 1458 C CA . TYR A 1 184 ? 0.628 -8.006 -27.418 1.00 34.62 184 TYR A CA 1
ATOM 1459 C C . TYR A 1 184 ? 0.886 -8.114 -25.904 1.00 34.62 184 TYR A C 1
ATOM 1461 O O . TYR A 1 184 ? 1.902 -7.658 -25.383 1.00 34.62 184 TYR A O 1
ATOM 1469 N N . ALA A 1 185 ? -0.001 -8.836 -25.214 1.00 35.03 185 ALA A N 1
ATOM 1470 C CA . ALA A 1 185 ? 0.252 -9.369 -23.879 1.00 35.03 185 ALA A CA 1
ATOM 1471 C C . ALA A 1 185 ? 0.625 -10.858 -23.958 1.00 35.03 185 ALA A C 1
ATOM 1473 O O . ALA A 1 185 ? -0.271 -11.686 -24.148 1.00 35.03 185 ALA A O 1
ATOM 1474 N N . PRO A 1 186 ? 1.912 -11.229 -23.814 1.00 37.06 186 PRO A N 1
ATOM 1475 C CA . PRO A 1 186 ? 2.233 -12.629 -23.612 1.00 37.06 186 PRO A CA 1
ATOM 1476 C C . PRO A 1 186 ? 3.085 -12.867 -22.344 1.00 37.06 186 PRO A C 1
ATOM 1478 O O . PRO A 1 186 ? 4.009 -12.129 -22.015 1.00 37.06 186 PRO A O 1
ATOM 1481 N N . PHE A 1 187 ? 2.743 -13.964 -21.664 1.00 35.38 187 PHE A N 1
ATOM 1482 C CA . PHE A 1 187 ? 3.579 -14.816 -20.802 1.00 35.38 187 PHE A CA 1
ATOM 1483 C C . PHE A 1 187 ? 3.756 -14.604 -19.292 1.00 35.38 187 PHE A C 1
ATOM 1485 O O . PHE A 1 187 ? 3.954 -15.621 -18.635 1.00 35.38 187 PHE A O 1
ATOM 1492 N N . ILE A 1 188 ? 3.626 -13.421 -18.686 1.00 40.47 188 ILE A N 1
ATOM 1493 C CA . ILE A 1 188 ? 3.937 -13.315 -17.233 1.00 40.47 188 ILE A CA 1
ATOM 1494 C C . ILE A 1 188 ? 2.765 -13.756 -16.334 1.00 40.47 188 ILE A C 1
ATOM 1496 O O . ILE A 1 188 ? 2.961 -14.133 -15.188 1.00 40.47 188 ILE A O 1
ATOM 1500 N N . PHE A 1 189 ? 1.536 -13.774 -16.858 1.00 45.09 189 PHE A N 1
ATOM 1501 C CA . PHE A 1 189 ? 0.330 -13.815 -16.017 1.00 45.09 189 PHE A CA 1
ATOM 1502 C C . PHE A 1 189 ? -0.718 -14.855 -16.440 1.00 45.09 189 PHE A C 1
ATOM 1504 O O . PHE A 1 189 ? -1.909 -14.715 -16.158 1.00 45.09 189 PHE A O 1
ATOM 1511 N N . LEU A 1 190 ? -0.280 -15.915 -17.120 1.00 37.50 190 LEU A N 1
ATOM 1512 C CA . LEU A 1 190 ? -1.085 -17.114 -17.343 1.00 37.50 190 LEU A CA 1
ATOM 1513 C C . LEU A 1 190 ? -0.535 -18.215 -16.444 1.00 37.50 190 LEU A C 1
ATOM 1515 O O . LEU A 1 190 ? 0.643 -18.553 -16.535 1.00 37.50 190 LEU A O 1
ATOM 1519 N N . ASN A 1 191 ? -1.398 -18.801 -15.609 1.00 36.62 191 ASN A N 1
ATOM 1520 C CA . ASN A 1 191 ? -1.084 -20.063 -14.951 1.00 36.62 191 ASN A CA 1
ATOM 1521 C C . ASN A 1 191 ? -0.631 -21.051 -16.040 1.00 36.62 191 ASN A C 1
ATOM 1523 O O . ASN A 1 191 ? -1.396 -21.352 -16.967 1.00 36.62 191 ASN A O 1
ATOM 1527 N N . SER A 1 192 ? 0.621 -21.505 -15.931 1.00 38.53 192 SER A N 1
ATOM 1528 C CA . SER A 1 192 ? 1.309 -22.267 -16.974 1.00 38.53 192 SER A CA 1
ATOM 1529 C C . SER A 1 192 ? 0.665 -23.626 -17.278 1.00 38.53 192 SER A C 1
ATOM 1531 O O . SER A 1 192 ? 1.004 -24.240 -18.291 1.00 38.53 192 SER A O 1
ATOM 1533 N N . GLU A 1 193 ? -0.294 -24.051 -16.449 1.00 35.38 193 GLU A N 1
ATOM 1534 C CA . GLU A 1 193 ? -1.064 -25.284 -16.608 1.00 35.38 193 GLU A CA 1
ATOM 1535 C C . GLU A 1 193 ? -2.462 -25.082 -17.214 1.00 35.38 193 GLU A C 1
ATOM 1537 O O . GLU A 1 193 ? -3.008 -26.019 -17.792 1.00 35.38 193 GLU A O 1
ATOM 1542 N N . THR A 1 194 ? -3.082 -23.898 -17.094 1.00 37.81 194 THR A N 1
ATOM 1543 C CA . THR A 1 194 ? -4.526 -23.756 -17.397 1.00 37.81 194 THR A CA 1
ATOM 1544 C C . THR A 1 194 ? -4.904 -22.655 -18.375 1.00 37.81 194 THR A C 1
ATOM 1546 O O . THR A 1 194 ? -6.044 -22.659 -18.843 1.00 37.81 194 THR A O 1
ATOM 1549 N N . ASN A 1 195 ? -3.994 -21.734 -18.712 1.00 38.94 195 ASN A N 1
ATOM 1550 C CA . ASN A 1 195 ? -4.263 -20.638 -19.653 1.00 38.94 195 ASN A CA 1
ATOM 1551 C C . ASN A 1 195 ? -5.520 -19.803 -19.282 1.00 38.94 195 ASN A C 1
ATOM 1553 O O . ASN A 1 195 ? -6.191 -19.238 -20.146 1.00 38.94 195 ASN A O 1
ATOM 1557 N N . LYS A 1 196 ? -5.888 -19.777 -17.989 1.00 37.22 196 LYS A N 1
ATOM 1558 C CA . LYS A 1 196 ? -7.077 -19.088 -17.462 1.00 37.22 196 LYS A CA 1
ATOM 1559 C C . LYS A 1 196 ? -6.728 -17.663 -17.009 1.00 37.22 196 LYS A C 1
ATOM 1561 O O . LYS A 1 196 ? -5.624 -17.453 -16.510 1.00 37.22 196 LYS A O 1
ATOM 1566 N N . PRO A 1 197 ? -7.662 -16.698 -17.135 1.00 40.94 197 PRO A N 1
ATOM 1567 C CA . PRO A 1 197 ? -7.449 -15.342 -16.649 1.00 40.94 197 PRO A CA 1
ATOM 1568 C C . PRO A 1 197 ? -7.218 -15.341 -15.136 1.00 40.94 197 PRO A C 1
ATOM 1570 O O . PRO A 1 197 ? -7.987 -15.957 -14.390 1.00 40.94 197 PRO A O 1
ATOM 1573 N N . MET A 1 198 ? -6.187 -14.609 -14.701 1.00 44.22 198 MET A N 1
ATOM 1574 C CA . MET A 1 198 ? -5.832 -14.430 -13.291 1.00 44.22 198 MET A CA 1
ATOM 1575 C C . MET A 1 198 ? -6.965 -13.807 -12.468 1.00 44.22 198 MET A C 1
ATOM 1577 O O . MET A 1 198 ? -6.912 -13.869 -11.263 1.00 44.22 198 MET A O 1
ATOM 1581 N N . GLU A 1 199 ? -8.046 -13.316 -13.070 1.00 42.44 199 GLU A N 1
ATOM 1582 C CA . GLU A 1 199 ? -9.289 -12.961 -12.372 1.00 42.44 199 GLU A CA 1
ATOM 1583 C C . GLU A 1 199 ? -9.758 -14.083 -11.420 1.00 42.44 199 GLU A C 1
ATOM 1585 O O . GLU A 1 199 ? -10.139 -13.824 -10.287 1.00 42.44 199 GLU A O 1
ATOM 1590 N N . LYS A 1 200 ? -9.627 -15.358 -11.822 1.00 38.91 200 LYS A N 1
ATOM 1591 C CA . LYS A 1 200 ? -9.959 -16.509 -10.961 1.00 38.91 200 LYS A CA 1
ATOM 1592 C C . LYS A 1 200 ? -8.904 -16.823 -9.900 1.00 38.91 200 LYS A C 1
ATOM 1594 O O . LYS A 1 200 ? -9.263 -17.409 -8.885 1.00 38.91 200 LYS A O 1
ATOM 1599 N N . GLU A 1 201 ? -7.637 -16.487 -10.136 1.00 46.94 201 GLU A N 1
ATOM 1600 C CA . GLU A 1 201 ? -6.547 -16.703 -9.172 1.00 46.94 201 GLU A CA 1
ATOM 1601 C C . GLU A 1 201 ? -6.449 -15.544 -8.182 1.00 46.94 201 GLU A C 1
ATOM 1603 O O . GLU A 1 201 ? -6.298 -15.800 -7.007 1.00 46.94 201 GLU A O 1
ATOM 1608 N N . ILE A 1 202 ? -6.692 -14.309 -8.611 1.00 46.84 202 ILE A N 1
ATOM 1609 C CA . ILE A 1 202 ? -6.940 -13.136 -7.779 1.00 46.84 202 ILE A CA 1
ATOM 1610 C C . ILE A 1 202 ? -8.194 -13.372 -6.925 1.00 46.84 202 ILE A C 1
ATOM 1612 O O . ILE A 1 202 ? -8.135 -13.181 -5.726 1.00 46.84 202 ILE A O 1
ATOM 1616 N N . ILE A 1 203 ? -9.288 -13.936 -7.461 1.00 45.91 203 ILE A N 1
ATOM 1617 C CA . ILE A 1 203 ? -10.434 -14.386 -6.640 1.00 45.91 203 ILE A CA 1
ATOM 1618 C C . ILE A 1 203 ? -10.057 -15.517 -5.667 1.00 45.91 203 ILE A C 1
ATOM 1620 O O . ILE A 1 203 ? -10.600 -15.577 -4.566 1.00 45.91 203 ILE A O 1
ATOM 1624 N N . LYS A 1 204 ? -9.145 -16.427 -6.028 1.00 49.84 204 LYS A N 1
ATOM 1625 C CA . LYS A 1 204 ? -8.638 -17.451 -5.097 1.00 49.84 204 LYS A CA 1
ATOM 1626 C C . LYS A 1 204 ? -7.700 -16.864 -4.050 1.00 49.84 204 LYS A C 1
ATOM 1628 O O . LYS A 1 204 ? -7.751 -17.330 -2.922 1.00 49.84 204 LYS A O 1
ATOM 1633 N N . LEU A 1 205 ? -6.912 -15.856 -4.404 1.00 51.66 205 LEU A N 1
ATOM 1634 C CA . LEU A 1 205 ? -6.049 -15.080 -3.530 1.00 51.66 205 LEU A CA 1
ATOM 1635 C C . LEU A 1 205 ? -6.906 -14.288 -2.547 1.00 51.66 205 LEU A C 1
ATOM 1637 O O . LEU A 1 205 ? -6.734 -14.411 -1.344 1.00 51.66 205 LEU A O 1
ATOM 1641 N N . PHE A 1 206 ? -7.948 -13.625 -3.048 1.00 53.38 206 PHE A N 1
ATOM 1642 C CA . PHE A 1 206 ? -9.005 -13.001 -2.263 1.00 53.38 206 PHE A CA 1
ATOM 1643 C C . PHE A 1 206 ? -9.669 -14.018 -1.345 1.00 53.38 206 PHE A C 1
ATOM 1645 O O . PHE A 1 206 ? -9.779 -13.775 -0.154 1.00 53.38 206 PHE A O 1
ATOM 1652 N N . HIS A 1 207 ? -10.054 -15.195 -1.842 1.00 50.28 207 HIS A N 1
ATOM 1653 C CA . HIS A 1 207 ? -10.591 -16.254 -0.993 1.00 50.28 207 HIS A CA 1
ATOM 1654 C C . HIS A 1 207 ? -9.564 -16.788 0.009 1.00 50.28 207 HIS A C 1
ATOM 1656 O O . HIS A 1 207 ? -9.973 -17.152 1.102 1.00 50.28 207 HIS A O 1
ATOM 1662 N N . HIS A 1 208 ? -8.272 -16.851 -0.303 1.00 53.25 208 HIS A N 1
ATOM 1663 C CA . HIS A 1 208 ? -7.232 -17.301 0.620 1.00 53.25 208 HIS A CA 1
ATOM 1664 C C . HIS A 1 208 ? -7.065 -16.289 1.759 1.00 53.25 208 HIS A C 1
ATOM 1666 O O . HIS A 1 208 ? -7.255 -16.655 2.919 1.00 53.25 208 HIS A O 1
ATOM 1672 N N . ILE A 1 209 ? -6.886 -15.012 1.409 1.00 52.88 209 ILE A N 1
ATOM 1673 C CA . ILE A 1 209 ? -6.784 -13.873 2.326 1.00 52.88 209 ILE A CA 1
ATOM 1674 C C . ILE A 1 209 ? -8.048 -13.764 3.207 1.00 52.88 209 ILE A C 1
ATOM 1676 O O . ILE A 1 209 ? -7.940 -13.737 4.434 1.00 52.88 209 ILE A O 1
ATOM 1680 N N . LEU A 1 210 ? -9.255 -13.834 2.622 1.00 51.25 210 LEU A N 1
ATOM 1681 C CA . LEU A 1 210 ? -10.531 -13.826 3.362 1.00 51.25 210 LEU A CA 1
ATOM 1682 C C . LEU A 1 210 ? -10.763 -15.096 4.204 1.00 51.25 210 LEU A C 1
ATOM 1684 O O . LEU A 1 210 ? -11.297 -15.020 5.312 1.00 51.25 210 LEU A O 1
ATOM 1688 N N . SER A 1 211 ? -10.439 -16.287 3.685 1.00 46.41 211 SER A N 1
ATOM 1689 C CA . SER A 1 211 ? -10.795 -17.561 4.332 1.00 46.41 211 SER A CA 1
ATOM 1690 C C . SER A 1 211 ? -9.957 -17.879 5.557 1.00 46.41 211 SER A C 1
ATOM 1692 O O . SER A 1 211 ? -10.418 -18.644 6.402 1.00 46.41 211 SER A O 1
ATOM 1694 N N . PHE A 1 212 ? -8.753 -17.328 5.653 1.00 45.47 212 PHE A N 1
ATOM 1695 C CA . PHE A 1 212 ? -7.799 -17.751 6.664 1.00 45.47 212 PHE A CA 1
ATOM 1696 C C . PHE A 1 212 ? -7.899 -16.898 7.945 1.00 45.47 212 PHE A C 1
ATOM 1698 O O . PHE A 1 212 ? -7.695 -17.437 9.029 1.00 45.47 212 PHE A O 1
ATOM 1705 N N . HIS A 1 213 ? -8.357 -15.639 7.875 1.00 50.50 213 HIS A N 1
ATOM 1706 C CA . HIS A 1 213 ? -8.211 -14.714 9.019 1.00 50.50 213 HIS A CA 1
ATOM 1707 C C . HIS A 1 213 ? -9.509 -14.030 9.485 1.00 50.50 213 HIS A C 1
ATOM 1709 O O . HIS A 1 213 ? -9.626 -13.630 10.639 1.00 50.50 213 HIS A O 1
ATOM 1715 N N . ILE A 1 214 ? -10.559 -14.022 8.655 1.00 47.53 214 ILE A N 1
ATOM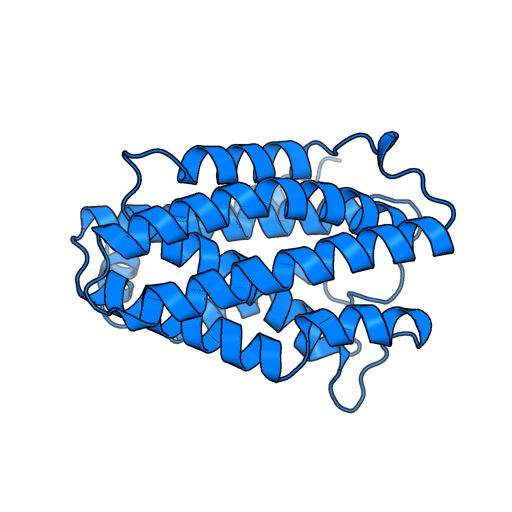 1716 C CA . ILE A 1 214 ? -11.822 -13.303 8.923 1.00 47.53 214 ILE A CA 1
ATOM 1717 C C . ILE A 1 214 ? -12.956 -14.276 9.369 1.00 47.53 214 ILE A C 1
ATOM 1719 O O . ILE A 1 214 ? -14.138 -13.948 9.507 1.00 47.53 214 ILE A O 1
ATOM 1723 N N . ARG A 1 215 ? -12.624 -15.548 9.628 1.00 43.47 215 ARG A N 1
ATOM 1724 C CA . ARG A 1 215 ? -13.609 -16.646 9.619 1.00 43.47 215 ARG A CA 1
ATOM 1725 C C . ARG A 1 215 ? -14.536 -16.786 10.826 1.00 43.47 215 ARG A C 1
ATOM 1727 O O . ARG A 1 215 ? -15.508 -17.525 10.702 1.00 43.47 215 ARG A O 1
ATOM 1734 N N . ARG A 1 216 ? -14.298 -16.125 11.966 1.00 41.03 216 ARG A N 1
ATOM 1735 C CA . ARG A 1 216 ? -15.136 -16.362 13.164 1.00 41.03 216 ARG A CA 1
ATOM 1736 C C . ARG A 1 216 ? -16.162 -15.273 13.488 1.00 41.03 216 ARG A C 1
ATOM 1738 O O . ARG A 1 216 ? -17.133 -15.594 14.155 1.00 41.03 216 ARG A O 1
ATOM 1745 N N . ARG A 1 217 ? -16.012 -14.040 12.986 1.00 42.16 217 ARG A N 1
ATOM 1746 C CA . ARG A 1 217 ? -17.019 -12.967 13.168 1.00 42.16 217 ARG A CA 1
ATOM 1747 C C . ARG A 1 217 ? -17.739 -12.545 11.886 1.00 42.16 217 ARG A C 1
ATOM 1749 O O . ARG A 1 217 ? -18.911 -12.201 11.955 1.00 42.16 217 ARG A O 1
ATOM 1756 N N . PHE A 1 218 ? -17.113 -12.647 10.713 1.00 39.81 218 PHE A N 1
ATOM 1757 C CA . PHE A 1 218 ? -17.774 -12.225 9.470 1.00 39.81 218 PHE A CA 1
ATOM 1758 C C . PHE A 1 218 ? -18.667 -13.305 8.855 1.00 39.81 218 PHE A C 1
ATOM 1760 O O . PHE A 1 218 ? -19.612 -12.973 8.151 1.00 39.81 218 PHE A O 1
ATOM 1767 N N . TYR A 1 219 ? -18.436 -14.592 9.143 1.00 35.69 219 TYR A N 1
ATOM 1768 C CA . TYR A 1 219 ? -19.248 -15.681 8.579 1.00 35.69 219 TYR A CA 1
ATOM 1769 C C . TYR A 1 219 ? -20.710 -15.655 9.071 1.00 35.69 219 TYR A C 1
ATOM 1771 O O . TYR A 1 219 ? -21.620 -15.998 8.315 1.00 35.69 219 TYR A O 1
ATOM 1779 N N . GLU A 1 220 ? -20.955 -15.198 10.305 1.00 33.44 220 GLU A N 1
ATOM 1780 C CA . GLU A 1 220 ? -22.308 -15.015 10.858 1.00 33.44 220 GLU A CA 1
ATOM 1781 C C . GLU A 1 220 ? -23.041 -13.831 10.200 1.00 33.44 220 GLU A C 1
ATOM 1783 O O . GLU A 1 220 ? -24.233 -13.927 9.913 1.00 33.44 220 GLU A O 1
ATOM 1788 N N . PHE A 1 221 ? -22.319 -12.765 9.836 1.00 35.41 221 PHE A N 1
ATOM 1789 C CA . PHE A 1 221 ? -22.880 -11.628 9.096 1.00 35.41 221 PHE A CA 1
ATOM 1790 C C . PHE A 1 221 ? -23.154 -11.985 7.619 1.00 35.41 221 PHE A C 1
ATOM 1792 O O . PHE A 1 221 ? -24.223 -11.690 7.079 1.00 35.41 221 PHE A O 1
ATOM 1799 N N . TYR A 1 222 ? -22.233 -12.720 6.982 1.00 31.58 222 TYR A N 1
ATOM 1800 C CA . TYR A 1 222 ? -22.322 -13.144 5.576 1.00 31.58 222 TYR A CA 1
ATOM 1801 C C . TYR A 1 222 ? -23.448 -14.152 5.299 1.00 31.58 222 TYR A C 1
ATOM 1803 O O . TYR A 1 222 ? -23.949 -14.232 4.177 1.00 31.58 222 TYR A O 1
ATOM 1811 N N . THR A 1 223 ? -23.848 -14.943 6.298 1.00 35.47 223 THR A N 1
ATOM 1812 C CA . THR A 1 223 ? -24.918 -15.945 6.150 1.00 35.47 223 THR A CA 1
ATOM 1813 C C . THR A 1 223 ? -26.311 -15.395 6.445 1.00 35.47 223 THR A C 1
ATOM 1815 O O . THR A 1 223 ? -27.288 -15.980 5.978 1.00 35.47 223 THR A O 1
ATOM 1818 N N . GLN A 1 224 ? -26.424 -14.255 7.139 1.00 32.75 224 GLN A N 1
ATOM 1819 C CA . GLN A 1 224 ? -27.717 -13.655 7.489 1.00 32.75 224 GLN A CA 1
ATOM 1820 C C . GLN A 1 224 ? -28.067 -12.379 6.709 1.00 32.75 224 GLN A C 1
ATOM 1822 O O . GLN A 1 224 ? -29.239 -12.009 6.673 1.00 32.75 224 GLN A O 1
ATOM 1827 N N . GLY A 1 225 ? -27.125 -11.741 6.004 1.00 34.50 225 GLY A N 1
ATOM 1828 C CA . GLY A 1 225 ? -27.453 -10.536 5.242 1.00 34.50 225 GLY A CA 1
ATOM 1829 C C . GLY A 1 225 ? -26.443 -10.158 4.171 1.00 34.50 225 GLY A C 1
ATOM 1830 O O . GLY A 1 225 ? -25.600 -9.310 4.419 1.00 34.50 225 GLY A O 1
ATOM 1831 N N . SER A 1 226 ? -26.561 -10.736 2.969 1.00 33.91 226 SER A N 1
ATOM 1832 C CA . SER A 1 226 ? -26.423 -10.047 1.664 1.00 33.91 226 SER A CA 1
ATOM 1833 C C . SER A 1 226 ? -26.128 -11.030 0.522 1.00 33.91 226 SER A C 1
ATOM 1835 O O . SER A 1 226 ? -24.998 -11.297 0.126 1.00 33.91 226 SER A O 1
ATOM 1837 N N . PHE A 1 227 ? -27.196 -11.465 -0.143 1.00 33.56 227 PHE A N 1
ATOM 1838 C CA . PHE A 1 227 ? -27.141 -12.083 -1.474 1.00 33.56 227 PHE A CA 1
ATOM 1839 C C . PHE A 1 227 ? -26.648 -11.096 -2.572 1.00 33.56 227 PHE A C 1
ATOM 1841 O O . PHE A 1 227 ? -26.575 -11.453 -3.745 1.00 33.56 227 PHE A O 1
ATOM 1848 N N . GLY A 1 228 ? -26.321 -9.846 -2.210 1.00 30.70 228 GLY A N 1
ATOM 1849 C CA . GLY A 1 228 ? -26.059 -8.736 -3.132 1.00 30.70 228 GLY A CA 1
ATOM 1850 C C . GLY A 1 228 ? -24.600 -8.541 -3.557 1.00 30.70 228 GLY A C 1
ATOM 1851 O O . GLY A 1 228 ? -24.363 -8.189 -4.708 1.00 30.70 228 GLY A O 1
ATOM 1852 N N . ILE A 1 229 ? -23.607 -8.804 -2.698 1.00 36.25 229 ILE A N 1
ATOM 1853 C CA . ILE A 1 229 ? -22.202 -8.440 -2.996 1.00 36.25 229 ILE A CA 1
ATOM 1854 C C . ILE A 1 229 ? -21.548 -9.445 -3.954 1.00 36.25 229 ILE A C 1
ATOM 1856 O O . ILE A 1 229 ? -20.896 -9.049 -4.920 1.00 36.25 229 ILE A O 1
ATOM 1860 N N . ARG A 1 230 ? -21.834 -10.747 -3.793 1.00 35.81 230 ARG A N 1
ATOM 1861 C CA . ARG A 1 230 ? -21.452 -11.770 -4.787 1.00 35.81 230 ARG A CA 1
ATOM 1862 C C . ARG A 1 230 ? -22.036 -11.477 -6.166 1.00 35.81 230 ARG A C 1
ATOM 1864 O O . ARG A 1 230 ? -21.391 -11.767 -7.168 1.00 35.81 230 ARG A O 1
ATOM 1871 N N . HIS A 1 231 ? -23.235 -10.898 -6.220 1.00 30.30 231 HIS A N 1
ATOM 1872 C CA . HIS A 1 231 ? -23.868 -10.512 -7.475 1.00 30.30 231 HIS A CA 1
ATOM 1873 C C . HIS A 1 231 ? -23.259 -9.225 -8.038 1.00 30.30 231 HIS A C 1
ATOM 1875 O O . HIS A 1 231 ? -23.018 -9.171 -9.230 1.00 30.30 231 HIS A O 1
ATOM 1881 N N . ALA A 1 232 ? -22.920 -8.233 -7.211 1.00 32.00 232 ALA A N 1
ATOM 1882 C CA . ALA A 1 232 ? -22.330 -6.972 -7.665 1.00 32.00 232 ALA A CA 1
ATOM 1883 C C . ALA A 1 232 ? -20.900 -7.132 -8.210 1.00 32.00 232 ALA A C 1
ATOM 1885 O O . ALA A 1 232 ? -20.606 -6.621 -9.290 1.00 32.00 232 ALA A O 1
ATOM 1886 N N . ILE A 1 233 ? -20.042 -7.897 -7.525 1.00 34.16 233 ILE A N 1
ATOM 1887 C CA . ILE A 1 233 ? -18.670 -8.183 -7.976 1.00 34.16 233 ILE A CA 1
ATOM 1888 C C . ILE A 1 233 ? -18.705 -9.098 -9.213 1.00 34.16 233 ILE A C 1
ATOM 1890 O O . ILE A 1 233 ? -18.055 -8.816 -10.218 1.00 34.16 233 ILE A O 1
ATOM 1894 N N . SER A 1 234 ? -19.557 -10.133 -9.209 1.00 32.03 234 SER A N 1
ATOM 1895 C CA . SER A 1 234 ? -19.739 -11.004 -10.379 1.00 32.03 234 SER A CA 1
ATOM 1896 C C . SER A 1 234 ? -20.466 -10.326 -11.545 1.00 32.03 234 SER A C 1
ATOM 1898 O O . SER A 1 234 ? -20.300 -10.776 -12.669 1.00 32.03 234 SER A O 1
ATOM 1900 N N . GLN A 1 235 ? -21.286 -9.294 -11.341 1.00 28.94 235 GLN A N 1
ATOM 1901 C CA . GLN A 1 235 ? -21.938 -8.581 -12.444 1.00 28.94 235 GLN A CA 1
ATOM 1902 C C . GLN A 1 2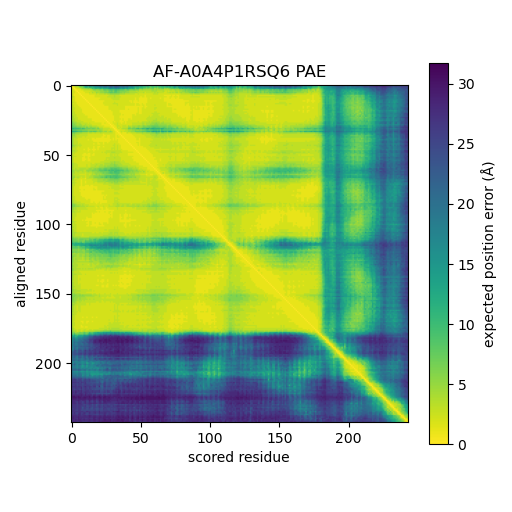35 ? -21.039 -7.481 -13.003 1.00 28.94 235 GLN A C 1
ATOM 1904 O O . GLN A 1 235 ? -20.912 -7.395 -14.219 1.00 28.94 235 GLN A O 1
ATOM 1909 N N . LYS A 1 236 ? -20.330 -6.699 -12.176 1.00 34.06 236 LYS A N 1
ATOM 1910 C CA . LYS A 1 236 ? -19.389 -5.685 -12.684 1.00 34.06 236 LYS A CA 1
ATOM 1911 C C . LYS A 1 236 ? -18.209 -6.299 -13.452 1.00 34.06 236 LYS A C 1
ATOM 1913 O O . LYS A 1 236 ? -17.838 -5.748 -14.483 1.00 34.06 236 LYS A O 1
ATOM 1918 N N . MET A 1 237 ? -17.701 -7.471 -13.047 1.00 32.97 237 MET A N 1
ATOM 1919 C CA . MET A 1 237 ? -16.678 -8.209 -13.818 1.00 32.97 237 MET A CA 1
ATOM 1920 C C . MET A 1 237 ? -17.195 -8.750 -15.165 1.00 32.97 237 MET A C 1
ATOM 1922 O O . MET A 1 237 ? -16.432 -8.883 -16.116 1.00 32.97 237 MET A O 1
ATOM 1926 N N . PHE A 1 238 ? -18.494 -9.048 -15.288 1.00 31.28 238 PHE A N 1
ATOM 1927 C CA . PHE A 1 238 ? -19.072 -9.635 -16.507 1.00 31.28 238 PHE A CA 1
ATOM 1928 C C . PHE A 1 238 ? -19.678 -8.607 -17.483 1.00 31.28 238 PHE A C 1
ATOM 1930 O O . PHE A 1 238 ? -19.971 -8.969 -18.623 1.00 31.28 238 PHE A O 1
ATOM 1937 N N . VAL A 1 239 ? -19.859 -7.343 -17.078 1.00 30.67 239 VAL A N 1
ATOM 1938 C CA . VAL A 1 239 ? -20.581 -6.322 -17.870 1.00 30.67 239 VAL A CA 1
ATOM 1939 C C . VAL A 1 239 ? -19.700 -5.580 -18.890 1.00 30.67 239 VAL A C 1
ATOM 1941 O O . VAL A 1 239 ? -20.234 -4.964 -19.805 1.00 30.67 239 VAL A O 1
ATOM 1944 N N . ASN A 1 240 ? -18.374 -5.752 -18.882 1.00 32.12 240 ASN A N 1
ATOM 1945 C CA . ASN A 1 240 ? -17.511 -5.273 -19.978 1.00 32.12 240 ASN A CA 1
ATOM 1946 C C . ASN A 1 240 ? -17.393 -6.269 -21.150 1.00 32.12 240 ASN A C 1
ATOM 1948 O O . ASN A 1 240 ? -16.372 -6.339 -21.832 1.00 32.12 240 ASN A O 1
ATOM 1952 N N . LYS A 1 241 ? -18.458 -7.031 -21.415 1.00 33.94 241 LYS A N 1
ATOM 1953 C CA . LYS A 1 241 ? -18.706 -7.601 -22.741 1.00 33.94 241 LYS A CA 1
ATOM 1954 C C . LYS A 1 241 ? -19.815 -6.800 -23.400 1.00 33.94 241 LYS A C 1
ATOM 1956 O O . LYS A 1 241 ? -20.990 -7.039 -23.139 1.00 33.94 241 LYS A O 1
ATOM 1961 N N . VAL A 1 242 ? -19.441 -5.876 -24.269 1.00 27.91 242 VAL A N 1
ATOM 1962 C CA . VAL A 1 242 ? -20.372 -5.252 -25.212 1.00 27.91 242 VAL A CA 1
ATOM 1963 C C . VAL A 1 242 ? -19.660 -5.189 -26.564 1.00 27.91 242 VAL A C 1
ATOM 1965 O O . VAL A 1 242 ? -18.441 -5.021 -26.591 1.00 27.91 242 VAL A O 1
ATOM 1968 N N . PRO A 1 243 ? -20.420 -5.266 -27.657 1.00 35.81 243 PRO A N 1
ATOM 1969 C CA . PRO A 1 243 ? -20.760 -6.441 -28.458 1.00 35.81 243 PRO A CA 1
ATOM 1970 C C . PRO A 1 243 ? -19.678 -6.835 -29.479 1.00 35.81 243 PRO A C 1
ATOM 1972 O O . PRO A 1 243 ? -18.923 -5.950 -29.938 1.00 35.81 243 PRO A O 1
#

Solvent-accessible surface area (backbone atoms only — not comparable to full-atom values): 13736 Å² total; per-residue (Å²): 81,69,68,56,40,54,54,49,48,50,57,46,51,63,51,43,51,62,36,53,53,43,46,43,56,35,37,72,73,68,52,94,50,79,67,55,41,58,55,50,49,51,54,58,56,50,49,54,58,48,54,54,46,49,55,50,53,28,57,78,70,73,48,62,78,90,73,62,75,80,49,70,48,53,53,52,42,45,52,51,44,56,60,52,52,39,88,87,48,50,58,52,34,44,42,33,33,50,31,51,58,52,39,53,48,24,59,65,19,33,61,48,71,41,93,89,48,81,61,54,78,93,46,47,65,66,29,48,67,36,28,31,69,69,45,45,55,49,39,53,50,41,40,54,51,28,53,57,40,56,74,72,46,52,76,66,52,50,52,52,25,50,51,44,38,52,49,49,54,53,42,50,53,45,44,59,50,61,37,54,73,44,91,80,75,82,79,88,69,44,53,93,89,70,76,46,68,47,70,63,51,52,51,45,49,50,46,48,62,49,62,74,75,48,60,85,69,50,52,67,47,62,74,76,65,60,88,53,58,70,47,50,58,56,42,63,73,58,61,84,70,75,136

Organism: Lupinus angustifolius (NCBI:txid3871)

pLDDT: mean 76.5, std 23.54, range [27.91, 98.44]

InterPro domains:
  IPR004305 Thiaminase-2/PQQC [PF03070] (7-180)
  IPR016084 Haem oxygenase-like, multi-helical [G3DSA:1.20.910.10] (6-181)
  IPR016084 Haem oxygenase-like, multi-helical [SSF48613] (8-179)
  IPR050967 Thiamine Salvage Pathway TenA [PTHR43198] (7-193)

Radius of gyration: 18.29 Å; Cα contacts (8 Å, |Δi|>4): 188; chains: 1; bounding box: 46×38×50 Å

Sequence (243 aa):
MIVLLQAQDYLFVRAFVPFVASILIKAWKESDDDGDLEIILGGMAALEDEINWFKREATNLGISLSEVVPHQANINYCRFLESLMSPEVEYTVAITAFWATEAVYQESFAHCLGEGSKTPPELKETCARWGNEGFGLYCQSLQRIADRSLQKASEDELKKAEVMFLSVLEHEVEFWNMSRAGLYAPFIFLNSETNKPMEKEIIKLFHHILSFHIRRRFYEFYTQGSFGIRHAISQKMFVNKVP

Secondary structure (DSSP, 8-state):
-HHHHHHHHHHHHHHHHHHHHHHHHHHHHH-S-THHHHHHHHHHHHHHHHHHHHHHHHHHTT--GGGPPPPHHHHHHHHHHHHHTSTTS-HHHHHHHHHHHHHHHHHHHHTTTSTT----GGGHHHHHHHHSHHHHHHHHHHHHHHHHHHHH--HHHHHHHHHHHHHHHHHHHHHHHHHHTSS---SSSS-TTT---THHHHHHHHHHHHHHHSTTTHHHHHHHS-TTHHHHHHHHTTTT---